Protein AF-0000000083614961 (afdb_homodimer)

Foldseek 3Di:
DLVVLLVLLVVLLVLLLVLLVVLVVCLVVVCPDCNVVSLVSSLVSLVVSVVSVVVSLVVCVVVVVVVVCVVCVVVSVVVNVVSNVSSVVSSVVSCVSSVVVVVVD/DLVVLLVLLVVLLVLLLVLLVVLVVCLVVVCPDCNVVSLVSSLVSLVVSLVSVVVSLVVCVVVVVVVVCVVCVVVSVVVNVVSNVSSVVSSVVSCVSSVVVVVVD

Solvent-accessible surface area (backbone atoms only — not comparable to full-atom values): 10837 Å² total; per-residue (Å²): 114,72,68,51,33,54,51,49,20,50,54,28,40,50,46,17,52,48,35,32,50,51,46,54,60,32,54,82,67,71,50,72,76,61,48,66,55,39,45,51,50,15,47,48,28,38,36,49,18,54,47,30,50,51,53,48,52,42,52,35,56,76,69,61,39,57,70,61,46,66,70,42,43,65,59,50,51,53,52,48,51,52,51,52,52,54,36,51,51,45,43,48,52,42,49,54,61,53,53,59,51,61,69,72,102,113,71,68,50,33,53,51,49,19,51,53,28,40,50,44,16,52,46,34,33,51,51,46,54,60,30,55,81,67,71,49,73,73,60,48,66,55,40,45,49,49,15,47,48,28,38,35,50,18,54,48,31,50,50,52,48,51,42,53,34,55,77,67,60,38,57,68,62,46,66,70,42,42,65,59,50,51,53,51,48,51,52,51,50,52,52,35,51,51,44,42,48,52,42,49,55,60,54,51,59,50,62,69,72,100

Radius of gyration: 18.29 Å; Cα contacts (8 Å, |Δi|>4): 216; chains: 2; bounding box: 31×55×40 Å

Sequence (210 aa):
MIGLLNLGSLVLGLMAWILPVINLMSYKKHEYKNWTILLVLSLSACAISLMFQIFYHYHLVKSEDWSALMDITGVVVLAAAVLLGFTIILNALTLIVYRNKTANYMIGLLNLGSLVLGLMAWILPVINLMSYKKHEYKNWTILLVLSLSACAISLMFQIFYHYHLVKSEDWSALMDITGVVVLAAAVLLGFTIILNALTLIVYRNKTANY

Organism: NCBI:txid2304605

pLDDT: mean 91.17, std 11.63, range [44.81, 98.75]

Nearest PDB structures (foldseek):
  7n9z-assembly1_H  TM=5.504E-01  e=8.711E-01  Escherichia coli
  6s18-assembly1_B  TM=6.919E-01  e=8.930E+00  Pseudomonas putida KT2440
  8jh6-assembly1_B  TM=5.614E-01  e=7.116E+00  synthetic construct
  6s1a-assembly1_B  TM=4.898E-01  e=8.930E+00  Pseudomonas putida KT2440
  7n9z-assembly1_H  TM=5.513E-01  e=8.717E-01  Escherichia coli

Structure (mmCIF, N/CA/C/O backbone):
data_AF-0000000083614961-model_v1
#
loop_
_entity.id
_entity.type
_entity.pdbx_description
1 polymer 'Cytochrome C oxidase subunit IV'
#
loop_
_atom_site.group_PDB
_atom_site.id
_atom_site.type_symbol
_atom_site.label_atom_id
_atom_site.label_alt_id
_atom_site.label_comp_id
_atom_site.label_asym_id
_atom_site.label_entity_id
_atom_site.label_seq_id
_atom_site.pdbx_PDB_ins_code
_atom_site.Cartn_x
_atom_site.Cartn_y
_atom_site.Cartn_z
_atom_site.occupancy
_atom_site.B_iso_or_equiv
_atom_site.auth_seq_id
_atom_site.auth_comp_id
_atom_site.auth_asym_id
_atom_site.auth_atom_id
_atom_site.pdbx_PDB_model_num
ATOM 1 N N . MET A 1 1 ? 0.204 -6.461 -23.094 1 54.97 1 MET A N 1
ATOM 2 C CA . MET A 1 1 ? -0.485 -6.035 -21.875 1 54.97 1 MET A CA 1
ATOM 3 C C . MET A 1 1 ? 0.32 -6.402 -20.641 1 54.97 1 MET A C 1
ATOM 5 O O . MET A 1 1 ? 0.532 -5.566 -19.75 1 54.97 1 MET A O 1
ATOM 9 N N . ILE A 1 2 ? 1.044 -7.605 -20.625 1 66.44 2 ILE A N 1
ATOM 10 C CA . ILE A 1 2 ? 1.777 -8.211 -19.516 1 66.44 2 ILE A CA 1
ATOM 11 C C . ILE A 1 2 ? 3 -7.363 -19.188 1 66.44 2 ILE A C 1
ATOM 13 O O . ILE A 1 2 ? 3.266 -7.09 -18.016 1 66.44 2 ILE A O 1
ATOM 17 N N . GLY A 1 3 ? 3.553 -6.949 -20.281 1 74.25 3 GLY A N 1
ATOM 18 C CA . GLY A 1 3 ? 4.73 -6.113 -20.109 1 74.25 3 GLY A CA 1
ATOM 19 C C . GLY A 1 3 ? 4.426 -4.77 -19.469 1 74.25 3 GLY A C 1
ATOM 20 O O . GLY A 1 3 ? 5.238 -4.234 -18.719 1 74.25 3 GLY A O 1
ATOM 21 N N . LEU A 1 4 ? 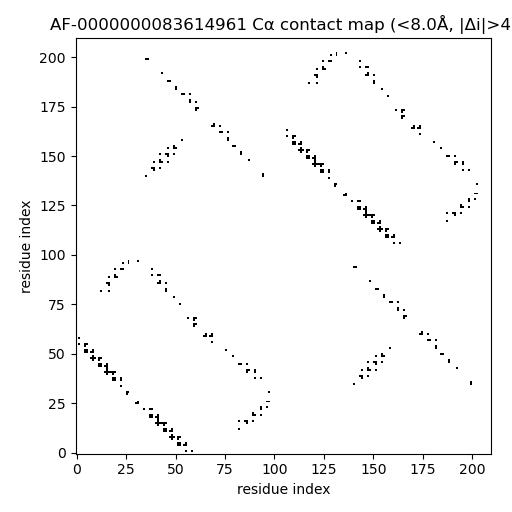3.154 -4.387 -19.656 1 82.88 4 LEU A N 1
ATOM 22 C CA . LEU A 1 4 ? 2.758 -3.068 -19.172 1 82.88 4 LEU A CA 1
ATOM 23 C C . LEU A 1 4 ? 2.545 -3.084 -17.656 1 82.88 4 LEU A C 1
ATOM 25 O O . LEU A 1 4 ? 2.824 -2.096 -16.969 1 82.88 4 LEU A O 1
ATOM 29 N N . LEU A 1 5 ? 2.088 -4.105 -17.094 1 85.94 5 LEU A N 1
ATOM 30 C CA . LEU A 1 5 ? 1.879 -4.207 -15.656 1 85.94 5 LEU A CA 1
ATOM 31 C C . LEU A 1 5 ? 3.207 -4.156 -14.914 1 85.94 5 LEU A C 1
ATOM 33 O O . LEU A 1 5 ? 3.328 -3.463 -13.898 1 85.94 5 LEU A O 1
ATOM 37 N N . ASN A 1 6 ? 4.176 -4.805 -15.477 1 90.06 6 ASN A N 1
ATOM 38 C CA . ASN A 1 6 ? 5.5 -4.785 -14.867 1 90.06 6 ASN A CA 1
ATOM 39 C C . ASN A 1 6 ? 6.148 -3.406 -14.977 1 90.06 6 ASN A C 1
ATOM 41 O O . ASN A 1 6 ? 6.719 -2.904 -14.008 1 90.06 6 ASN A O 1
ATOM 45 N N . LEU A 1 7 ? 6.031 -2.908 -16.172 1 86.94 7 LEU A N 1
ATOM 46 C CA . LEU A 1 7 ? 6.555 -1.562 -16.359 1 86.94 7 LEU A CA 1
ATOM 47 C C . LEU A 1 7 ? 5.848 -0.562 -15.453 1 86.94 7 LEU A C 1
ATOM 49 O O . LEU A 1 7 ? 6.496 0.273 -14.82 1 86.94 7 LEU A O 1
ATOM 53 N N . GLY A 1 8 ? 4.523 -0.647 -15.391 1 93 8 GLY A N 1
ATOM 54 C CA . GLY A 1 8 ? 3.758 0.223 -14.516 1 93 8 GLY A CA 1
ATOM 55 C C . GLY A 1 8 ? 4.133 0.075 -13.055 1 93 8 GLY A C 1
ATOM 56 O O . GLY A 1 8 ? 4.273 1.07 -12.336 1 93 8 GLY A O 1
ATOM 57 N N . SER A 1 9 ? 4.305 -1.099 -12.656 1 95.81 9 SER A N 1
ATOM 58 C CA . SER A 1 9 ? 4.695 -1.355 -11.273 1 95.81 9 SER A CA 1
ATOM 59 C C . SER A 1 9 ? 6.055 -0.741 -10.961 1 95.81 9 SER A C 1
ATOM 61 O O . SER A 1 9 ? 6.258 -0.183 -9.883 1 95.81 9 SER A O 1
ATOM 63 N N . LEU A 1 10 ? 6.949 -0.866 -11.883 1 94.12 10 LEU A N 1
ATOM 64 C CA . LEU A 1 10 ? 8.281 -0.308 -11.695 1 94.12 10 LEU A CA 1
ATOM 65 C C . LEU A 1 10 ? 8.227 1.212 -11.586 1 94.12 10 LEU A C 1
ATOM 67 O O . LEU A 1 10 ? 8.844 1.799 -10.695 1 94.12 10 LEU A O 1
ATOM 71 N N . VAL A 1 11 ? 7.508 1.829 -12.461 1 96.25 11 VAL A N 1
ATOM 72 C CA . VAL A 1 11 ? 7.371 3.281 -12.469 1 96.25 11 VAL A CA 1
ATOM 73 C C . VAL A 1 11 ? 6.734 3.75 -11.164 1 96.25 11 VAL A C 1
ATOM 75 O O . VAL A 1 11 ? 7.215 4.691 -10.531 1 96.25 11 VAL A O 1
ATOM 78 N N . LEU A 1 12 ? 5.68 3.092 -10.766 1 98 12 LEU A N 1
ATOM 79 C CA . LEU A 1 12 ? 5.004 3.443 -9.516 1 98 12 LEU A CA 1
ATOM 80 C C . LEU A 1 12 ? 5.922 3.223 -8.32 1 98 12 LEU A C 1
ATOM 82 O O . LEU A 1 12 ? 5.914 4.012 -7.371 1 98 12 LEU A O 1
ATOM 86 N N . GLY A 1 13 ? 6.68 2.164 -8.375 1 97.5 13 GLY A N 1
ATOM 87 C CA . GLY A 1 13 ? 7.645 1.912 -7.316 1 97.5 13 GLY A CA 1
ATOM 88 C C . GLY A 1 13 ? 8.672 3.018 -7.172 1 97.5 13 GLY A C 1
ATOM 89 O O . GLY A 1 13 ? 8.977 3.451 -6.059 1 97.5 13 GLY A O 1
ATOM 90 N N . LEU A 1 14 ? 9.172 3.455 -8.25 1 97.44 14 LEU A N 1
ATOM 91 C CA . LEU A 1 14 ? 10.125 4.559 -8.234 1 97.44 14 LEU A CA 1
ATOM 92 C C . LEU A 1 14 ? 9.484 5.824 -7.684 1 97.44 14 LEU A C 1
ATOM 94 O O . LEU A 1 14 ? 10.094 6.543 -6.887 1 97.44 14 LEU A O 1
ATOM 98 N N . MET A 1 15 ? 8.352 6.086 -8.117 1 98.12 15 MET A N 1
ATOM 99 C CA . MET A 1 15 ? 7.621 7.246 -7.609 1 98.12 15 MET A CA 1
ATOM 100 C C . MET A 1 15 ? 7.438 7.152 -6.102 1 98.12 15 MET A C 1
ATOM 102 O O . MET A 1 15 ? 7.57 8.156 -5.391 1 98.12 15 MET A O 1
ATOM 106 N N . ALA A 1 16 ? 7.125 5.938 -5.609 1 98.56 16 ALA A N 1
ATOM 107 C CA . ALA A 1 16 ? 6.895 5.719 -4.184 1 98.56 16 ALA A CA 1
ATOM 108 C C . ALA A 1 16 ? 8.125 6.105 -3.365 1 98.56 16 ALA A C 1
ATOM 110 O O . ALA A 1 16 ? 8.008 6.539 -2.219 1 98.56 16 ALA A O 1
ATOM 111 N N . TRP A 1 17 ? 9.305 5.938 -3.953 1 98.25 17 TRP A N 1
ATOM 112 C CA . TRP A 1 17 ? 10.539 6.254 -3.242 1 98.25 17 TRP A CA 1
ATOM 113 C C . TRP A 1 17 ? 10.914 7.719 -3.426 1 98.25 17 TRP A C 1
ATOM 115 O O . TRP A 1 17 ? 11.445 8.352 -2.51 1 98.25 17 TRP A O 1
ATOM 125 N N . ILE A 1 18 ? 10.625 8.289 -4.559 1 98 18 ILE A N 1
ATOM 126 C CA . ILE A 1 18 ? 11.023 9.648 -4.902 1 98 18 ILE A CA 1
ATOM 127 C C . ILE A 1 18 ? 10.188 10.648 -4.098 1 98 18 ILE A C 1
ATOM 129 O O . ILE A 1 18 ? 10.711 11.656 -3.619 1 98 18 ILE A O 1
ATOM 133 N N . LEU A 1 19 ? 8.953 10.484 -3.916 1 97.31 19 LEU A N 1
ATOM 134 C CA . LEU A 1 19 ? 8.031 11.438 -3.305 1 97.31 19 LEU A CA 1
ATOM 135 C C . LEU A 1 19 ? 8.445 11.742 -1.867 1 97.31 19 LEU A C 1
ATOM 137 O O . LEU A 1 19 ? 8.539 12.906 -1.476 1 97.31 19 LEU A O 1
ATOM 141 N N . PRO A 1 20 ? 8.727 10.75 -1.059 1 96.62 20 PRO A N 1
ATOM 142 C CA . PRO A 1 20 ? 9.188 11.086 0.291 1 96.62 20 PRO A CA 1
ATOM 143 C C . PRO A 1 20 ? 10.547 11.773 0.297 1 96.62 20 PRO A C 1
ATOM 145 O O . PRO A 1 20 ? 10.836 12.57 1.193 1 96.62 20 PRO A O 1
ATOM 148 N N . VAL A 1 21 ? 11.406 11.414 -0.638 1 95.75 21 VAL A N 1
ATOM 149 C CA . VAL A 1 21 ? 12.672 12.117 -0.756 1 95.75 21 VAL A CA 1
ATOM 150 C C . VAL A 1 21 ? 12.422 13.594 -1.027 1 95.75 21 VAL A C 1
ATOM 152 O O . VAL A 1 21 ? 13.062 14.461 -0.422 1 95.75 21 VAL A O 1
ATOM 155 N N . ILE A 1 22 ? 11.523 13.945 -1.904 1 94.56 22 ILE A N 1
ATOM 156 C CA . ILE A 1 22 ? 11.133 15.32 -2.184 1 94.56 22 ILE A CA 1
ATOM 157 C C . ILE A 1 22 ? 10.602 15.977 -0.909 1 94.56 22 ILE A C 1
ATOM 159 O O . ILE A 1 22 ? 10.945 17.125 -0.604 1 94.56 22 ILE A O 1
ATOM 163 N N . ASN A 1 23 ? 9.75 15.281 -0.233 1 94.25 23 ASN A N 1
ATOM 164 C CA . ASN A 1 23 ? 9.227 15.781 1.032 1 94.25 23 ASN A CA 1
ATOM 165 C C . ASN A 1 23 ? 10.344 16.141 2.006 1 94.25 23 ASN A C 1
ATOM 167 O O . ASN A 1 23 ? 10.344 17.219 2.592 1 94.25 23 ASN A O 1
ATOM 171 N N . LEU A 1 24 ? 11.258 15.234 2.166 1 92.56 24 LEU A N 1
ATOM 172 C CA . LEU A 1 24 ? 12.344 15.422 3.119 1 92.56 24 LEU A CA 1
ATOM 173 C C . LEU A 1 24 ? 13.258 16.562 2.686 1 92.56 24 LEU A C 1
ATOM 175 O O . LEU A 1 24 ? 13.719 17.344 3.52 1 92.56 24 LEU A O 1
ATOM 179 N N . MET A 1 25 ? 13.422 16.688 1.451 1 91.81 25 MET A N 1
ATOM 180 C CA . MET A 1 25 ? 14.266 17.75 0.925 1 91.81 25 MET A CA 1
ATOM 181 C C . MET A 1 25 ? 13.578 19.109 1.056 1 91.81 25 MET A C 1
ATOM 183 O O . MET A 1 25 ? 14.242 20.141 1.201 1 91.81 25 MET A O 1
ATOM 187 N N . SER A 1 26 ? 12.258 19.109 0.982 1 88.88 26 SER A N 1
ATOM 188 C CA . SER A 1 26 ? 11.477 20.344 1.049 1 88.88 26 SER A CA 1
ATOM 189 C C . SER A 1 26 ? 11.367 20.859 2.482 1 88.88 26 SER A C 1
ATOM 191 O O . SER A 1 26 ? 11.023 22.016 2.709 1 88.88 26 SER A O 1
ATOM 193 N N . TYR A 1 27 ? 11.594 19.984 3.383 1 83.38 27 TYR A N 1
ATOM 194 C CA . TYR A 1 27 ? 11.523 20.359 4.793 1 83.38 27 TYR A CA 1
ATOM 195 C C . TYR A 1 27 ? 12.438 21.531 5.094 1 83.38 27 TYR A C 1
ATOM 197 O O . TYR A 1 27 ? 12.062 22.438 5.836 1 83.38 27 TYR A O 1
ATOM 205 N N . LYS A 1 28 ? 13.617 21.562 4.535 1 75 28 LYS A N 1
ATOM 206 C CA . LYS A 1 28 ? 14.625 22.609 4.754 1 75 28 LYS A CA 1
ATOM 207 C C . LYS A 1 28 ? 14.195 23.922 4.117 1 75 28 LYS A C 1
ATOM 209 O O . LYS A 1 28 ? 14.633 25 4.535 1 75 28 LYS A O 1
ATOM 214 N N . LYS A 1 29 ? 13.25 23.844 3.227 1 76.62 29 LYS A N 1
ATOM 215 C CA . LYS A 1 29 ? 12.859 25.031 2.473 1 76.62 29 LYS A CA 1
ATOM 216 C C . LYS A 1 29 ? 11.641 25.703 3.1 1 76.62 29 LYS A C 1
ATOM 218 O O . LYS A 1 29 ? 11.164 26.734 2.604 1 76.62 29 LYS A O 1
ATOM 223 N N . HIS A 1 30 ? 11.234 25.25 4.129 1 67.38 30 HIS A N 1
ATOM 224 C CA . HIS A 1 30 ? 10.109 25.812 4.879 1 67.38 30 HIS A CA 1
ATOM 225 C C . HIS A 1 30 ? 8.812 25.734 4.078 1 67.38 30 HIS A C 1
ATOM 227 O O . HIS A 1 30 ? 7.977 26.625 4.152 1 67.38 30 HIS A O 1
ATOM 233 N N . GLU A 1 31 ? 8.844 24.875 3.111 1 64.25 31 GLU A N 1
ATOM 234 C CA . GLU A 1 31 ? 7.613 24.641 2.363 1 64.25 31 GLU A CA 1
ATOM 235 C C . GLU A 1 31 ? 6.879 23.406 2.898 1 64.25 31 GLU A C 1
ATOM 237 O O . GLU A 1 31 ? 7.141 22.281 2.467 1 64.25 31 GLU A O 1
ATOM 242 N N . TYR A 1 32 ? 6.215 23.672 3.934 1 66.06 32 TYR A N 1
ATOM 243 C CA . TYR A 1 32 ? 5.535 22.594 4.633 1 66.06 32 TYR A CA 1
ATOM 244 C C . TYR A 1 32 ? 4.156 22.344 4.039 1 66.06 32 TYR A C 1
ATOM 246 O O . TYR A 1 32 ? 3.393 21.516 4.559 1 66.06 32 TYR A O 1
ATOM 254 N N . LYS A 1 33 ? 4.156 23.109 2.824 1 75.44 33 LYS A N 1
ATOM 255 C CA . LYS A 1 33 ? 2.807 22.984 2.281 1 75.44 33 LYS A CA 1
ATOM 256 C C . LYS A 1 33 ? 2.617 21.641 1.578 1 75.44 33 LYS A C 1
ATOM 258 O O . LYS A 1 33 ? 3.529 21.156 0.911 1 75.44 33 LYS A O 1
ATOM 263 N N . ASN A 1 34 ? 1.712 20.672 1.913 1 86.56 34 ASN A N 1
ATOM 264 C CA . ASN A 1 34 ? 1.142 19.531 1.226 1 86.56 34 ASN A CA 1
ATOM 265 C C . ASN A 1 34 ? 1.943 18.25 1.501 1 86.56 34 ASN A C 1
ATOM 267 O O . ASN A 1 34 ? 1.98 17.344 0.67 1 86.56 34 ASN A O 1
ATOM 271 N N . TRP A 1 35 ? 2.865 18.312 2.49 1 90.88 35 TRP A N 1
ATOM 272 C CA . TRP A 1 35 ? 3.695 17.156 2.787 1 90.88 35 TRP A CA 1
ATOM 273 C C . TRP A 1 35 ? 2.836 15.914 3.006 1 90.88 35 TRP A C 1
ATOM 275 O O . TRP A 1 35 ? 3.23 14.805 2.639 1 90.88 35 TRP A O 1
ATOM 285 N N . THR A 1 36 ? 1.715 16.078 3.541 1 92.62 36 THR A N 1
ATOM 286 C CA . THR A 1 36 ? 0.815 14.961 3.793 1 92.62 36 THR A CA 1
ATOM 287 C C . THR A 1 36 ? 0.301 14.375 2.48 1 92.62 36 THR A C 1
ATOM 289 O O . THR A 1 36 ? 0.117 13.164 2.365 1 92.62 36 THR A O 1
ATOM 292 N N . ILE A 1 37 ? 0.081 15.188 1.479 1 94.88 37 ILE A N 1
ATOM 293 C CA . ILE A 1 37 ? -0.369 14.727 0.172 1 94.88 37 ILE A CA 1
ATOM 294 C C . ILE A 1 37 ? 0.716 13.867 -0.473 1 94.88 37 ILE A C 1
ATOM 296 O O . ILE A 1 37 ? 0.428 12.797 -1.015 1 94.88 37 ILE A O 1
ATOM 300 N N . LEU A 1 38 ? 1.896 14.359 -0.388 1 95.44 38 LEU A N 1
ATOM 301 C CA . LEU A 1 38 ? 3.012 13.602 -0.954 1 95.44 38 LEU A CA 1
ATOM 302 C C . LEU A 1 38 ? 3.178 12.266 -0.245 1 95.44 38 LEU A C 1
ATOM 304 O O . LEU A 1 38 ? 3.494 11.258 -0.881 1 95.44 38 LEU A O 1
ATOM 308 N N . LEU A 1 39 ? 3.033 12.281 1.023 1 96.75 39 LEU A N 1
ATOM 309 C CA . LEU A 1 39 ? 3.098 11.07 1.834 1 96.75 39 LEU A CA 1
ATOM 310 C C . LEU A 1 39 ? 2.037 10.062 1.396 1 96.75 39 LEU A C 1
ATOM 312 O O . LEU A 1 39 ? 2.338 8.883 1.191 1 96.75 39 LEU A O 1
ATOM 316 N N . VAL A 1 40 ? 0.832 10.5 1.218 1 97.5 40 VAL A N 1
ATOM 317 C CA . VAL A 1 40 ? -0.285 9.664 0.794 1 97.5 40 VAL A CA 1
ATOM 318 C C . VAL A 1 40 ? -0.028 9.133 -0.614 1 97.5 40 VAL A C 1
ATOM 320 O O . VAL A 1 40 ? -0.246 7.949 -0.889 1 97.5 40 VAL A O 1
ATOM 323 N N . LEU A 1 41 ? 0.404 10 -1.429 1 98 41 LEU A N 1
ATOM 324 C CA . LEU A 1 41 ? 0.672 9.602 -2.807 1 98 41 LEU A CA 1
ATOM 325 C C . LEU A 1 41 ? 1.771 8.547 -2.863 1 98 41 LEU A C 1
ATOM 327 O O . LEU A 1 41 ? 1.688 7.602 -3.652 1 98 41 LEU A O 1
ATOM 331 N N . SER A 1 42 ? 2.773 8.695 -2.078 1 98.56 42 SER A N 1
ATOM 332 C CA . SER A 1 42 ? 3.869 7.73 -2.02 1 98.56 42 SER A CA 1
ATOM 333 C C . SER A 1 42 ? 3.375 6.355 -1.58 1 98.56 42 SER A C 1
ATOM 335 O O . SER A 1 42 ? 3.58 5.363 -2.281 1 98.56 42 SER A O 1
ATOM 337 N N . LEU A 1 43 ? 2.699 6.297 -0.478 1 98.75 43 LEU A N 1
ATOM 338 C CA . LEU A 1 43 ? 2.215 5.027 0.057 1 98.75 43 LEU A CA 1
ATOM 339 C C . LEU A 1 43 ? 1.181 4.406 -0.874 1 98.75 43 LEU A C 1
ATOM 341 O O . LEU A 1 43 ? 1.142 3.184 -1.036 1 98.75 43 LEU A O 1
ATOM 345 N N . SER A 1 44 ? 0.328 5.23 -1.5 1 98.69 44 SER A N 1
ATOM 346 C CA . SER A 1 44 ? -0.628 4.738 -2.486 1 98.69 44 SER A CA 1
ATOM 347 C C . SER A 1 44 ? 0.084 4.176 -3.713 1 98.69 44 SER A C 1
ATOM 349 O O . SER A 1 44 ? -0.3 3.127 -4.234 1 98.69 44 SER A O 1
ATOM 351 N N . ALA A 1 45 ? 1.063 4.91 -4.188 1 98.69 45 ALA A N 1
ATOM 352 C CA . ALA A 1 45 ? 1.833 4.422 -5.328 1 98.69 45 ALA A CA 1
ATOM 353 C C . ALA A 1 45 ? 2.451 3.061 -5.035 1 98.69 45 ALA A C 1
ATOM 355 O O . ALA A 1 45 ? 2.447 2.17 -5.887 1 98.69 45 ALA A O 1
ATOM 356 N N . CYS A 1 46 ? 3.012 2.898 -3.875 1 98.75 46 CYS A N 1
ATOM 357 C CA . CYS A 1 46 ? 3.576 1.618 -3.465 1 98.75 46 CYS A CA 1
ATOM 358 C C . CYS A 1 46 ? 2.514 0.524 -3.48 1 98.75 46 CYS A C 1
ATOM 360 O O . CYS A 1 46 ? 2.732 -0.55 -4.043 1 98.75 46 CYS A O 1
ATOM 362 N N . ALA A 1 47 ? 1.357 0.796 -2.865 1 98.62 47 ALA A N 1
ATOM 363 C CA . ALA A 1 47 ? 0.28 -0.188 -2.801 1 98.62 47 ALA A CA 1
ATOM 364 C C . ALA A 1 47 ? -0.22 -0.545 -4.199 1 98.62 47 ALA A C 1
ATOM 366 O O . ALA A 1 47 ? -0.47 -1.716 -4.496 1 98.62 47 ALA A O 1
ATOM 367 N N . ILE A 1 48 ? -0.364 0.433 -5.07 1 98.56 48 ILE A N 1
ATOM 368 C CA . ILE A 1 48 ? -0.806 0.188 -6.438 1 98.56 48 ILE A CA 1
ATOM 369 C C . ILE A 1 48 ? 0.253 -0.618 -7.188 1 98.56 48 ILE A C 1
ATOM 371 O O . ILE A 1 48 ? -0.077 -1.494 -7.988 1 98.56 48 ILE A O 1
ATOM 375 N N . SER A 1 49 ? 1.524 -0.267 -6.988 1 98.62 49 SER A N 1
ATOM 376 C CA . SER A 1 49 ? 2.602 -1.05 -7.586 1 98.62 49 SER A CA 1
ATOM 377 C C . SER A 1 49 ? 2.477 -2.527 -7.223 1 98.62 49 SER A C 1
ATOM 379 O O . SER A 1 49 ? 2.6 -3.395 -8.086 1 98.62 49 SER A O 1
ATOM 381 N N . LEU A 1 50 ? 2.256 -2.818 -5.949 1 98.25 50 LEU A N 1
ATOM 382 C CA . LEU A 1 50 ? 2.08 -4.195 -5.496 1 98.25 50 LEU A CA 1
ATOM 383 C C . LEU A 1 50 ? 0.841 -4.82 -6.129 1 98.25 50 LEU A C 1
ATOM 385 O O . LEU A 1 50 ? 0.848 -6.004 -6.477 1 98.25 50 LEU A O 1
ATOM 389 N N . MET A 1 51 ? -0.214 -4.062 -6.277 1 98.12 51 MET A N 1
ATOM 390 C CA . MET A 1 51 ? -1.432 -4.543 -6.926 1 98.12 51 MET A CA 1
ATOM 391 C C . MET A 1 51 ? -1.158 -4.941 -8.367 1 98.12 51 MET A C 1
ATOM 393 O O . MET A 1 51 ? -1.689 -5.945 -8.852 1 98.12 51 MET A O 1
ATOM 397 N N . PHE A 1 52 ? -0.444 -4.172 -9.109 1 97.44 52 PHE A N 1
ATOM 398 C CA . PHE A 1 52 ? -0.071 -4.512 -10.477 1 97.44 52 PHE A CA 1
ATOM 399 C C . PHE A 1 52 ? 0.632 -5.859 -10.531 1 97.44 52 PHE A C 1
ATOM 401 O O . PHE A 1 52 ? 0.433 -6.633 -11.469 1 97.44 52 PHE A O 1
ATOM 408 N N . GLN A 1 53 ? 1.515 -6.078 -9.531 1 96.38 53 GLN A N 1
ATOM 409 C CA . GLN A 1 53 ? 2.189 -7.371 -9.484 1 96.38 53 GLN A CA 1
ATOM 410 C C . GLN A 1 53 ? 1.194 -8.5 -9.242 1 96.38 53 GLN A C 1
ATOM 412 O O . GLN A 1 53 ? 1.311 -9.578 -9.836 1 96.38 53 GLN A O 1
ATOM 417 N N . ILE A 1 54 ? 0.252 -8.312 -8.398 1 96.81 54 ILE A N 1
ATOM 418 C CA . ILE A 1 54 ? -0.783 -9.312 -8.148 1 96.81 54 ILE A CA 1
ATOM 419 C C . ILE A 1 54 ? -1.573 -9.57 -9.43 1 96.81 54 ILE A C 1
ATOM 421 O O . ILE A 1 54 ? -1.86 -10.727 -9.766 1 96.81 54 ILE A O 1
ATOM 425 N N . PHE A 1 55 ? -1.951 -8.531 -10.18 1 96.5 55 PHE A N 1
ATOM 426 C CA . PHE A 1 55 ? -2.648 -8.68 -11.453 1 96.5 55 PHE A CA 1
ATOM 427 C C . PHE A 1 55 ? -1.797 -9.453 -12.453 1 96.5 55 PHE A C 1
ATOM 429 O O . PHE A 1 55 ? -2.309 -10.305 -13.18 1 96.5 55 PHE A O 1
ATOM 436 N N . TYR A 1 56 ? -0.543 -9.125 -12.484 1 96.12 56 TYR A N 1
ATOM 437 C CA . TYR A 1 56 ? 0.355 -9.812 -13.406 1 96.12 56 TYR A CA 1
ATOM 438 C C . TYR A 1 56 ? 0.404 -11.305 -13.102 1 96.12 56 TYR A C 1
ATOM 440 O O . TYR A 1 56 ? 0.346 -12.133 -14.016 1 96.12 56 TYR A O 1
ATOM 448 N N . HIS A 1 57 ? 0.587 -11.641 -11.82 1 95.88 57 HIS A N 1
ATOM 449 C CA . HIS A 1 57 ? 0.569 -13.039 -11.406 1 95.88 57 HIS A CA 1
ATOM 450 C C . HIS A 1 57 ? -0.739 -13.711 -11.812 1 95.88 57 HIS A C 1
ATOM 452 O O . HIS A 1 57 ? -0.738 -14.867 -12.25 1 95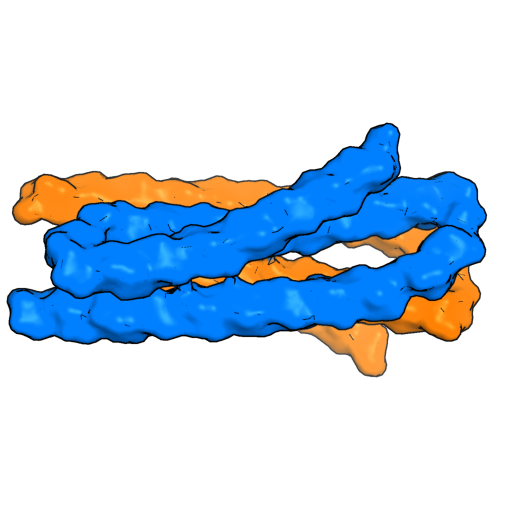.88 57 HIS A O 1
ATOM 458 N N . TYR A 1 58 ? -1.817 -13.031 -11.625 1 96.19 58 TYR A N 1
ATOM 459 C CA . TYR A 1 58 ? -3.123 -13.547 -12.023 1 96.19 58 TYR A CA 1
ATOM 460 C C . TYR A 1 58 ? -3.141 -13.906 -13.5 1 96.19 58 TYR A C 1
ATOM 462 O O . TYR A 1 58 ? -3.619 -14.984 -13.875 1 96.19 58 TYR A O 1
ATOM 470 N N . HIS A 1 59 ? -2.639 -13.062 -14.336 1 95.38 59 HIS A N 1
ATOM 471 C CA . HIS A 1 59 ? -2.584 -13.312 -15.773 1 95.38 59 HIS A CA 1
ATOM 472 C C . HIS A 1 59 ? -1.768 -14.555 -16.094 1 95.38 59 HIS A C 1
ATOM 474 O O . HIS A 1 59 ? -2.15 -15.352 -16.938 1 95.38 59 HIS A O 1
ATOM 480 N N . LEU A 1 60 ? -0.646 -14.719 -15.43 1 95.38 60 LEU A N 1
ATOM 481 C CA . LEU A 1 60 ? 0.196 -15.891 -15.664 1 95.38 60 LEU A CA 1
ATOM 482 C C . LEU A 1 60 ? -0.515 -17.172 -15.234 1 95.38 60 LEU A C 1
ATOM 484 O O . LEU A 1 60 ? -0.384 -18.203 -15.891 1 95.38 60 LEU A O 1
ATOM 488 N N . VAL A 1 61 ? -1.239 -17.125 -14.133 1 96.12 61 VAL A N 1
ATOM 489 C CA . VAL A 1 61 ? -1.98 -18.281 -13.648 1 96.12 61 VAL A CA 1
ATOM 490 C C . VAL A 1 61 ? -3.096 -18.625 -14.633 1 96.12 61 VAL A C 1
ATOM 492 O O . VAL A 1 61 ? 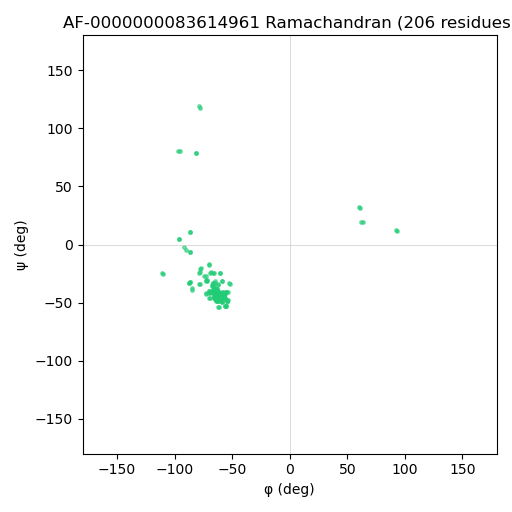-3.281 -19.797 -14.984 1 96.12 61 VAL A O 1
ATOM 495 N N . LYS A 1 62 ? -3.857 -17.672 -15.102 1 95.81 62 LYS A N 1
ATOM 496 C CA . LYS A 1 62 ? -4.977 -17.875 -16.016 1 95.81 62 LYS A CA 1
ATOM 497 C C . LYS A 1 62 ? -4.496 -18.469 -17.344 1 95.81 62 LYS A C 1
ATOM 499 O O . LYS A 1 62 ? -5.191 -19.281 -17.953 1 95.81 62 LYS A O 1
ATOM 504 N N . SER A 1 63 ? -3.346 -18.062 -17.719 1 95.69 63 SER A N 1
ATOM 505 C CA . SER A 1 63 ? -2.77 -18.594 -18.938 1 95.69 63 SER A CA 1
ATOM 506 C C . SER A 1 63 ? -2.01 -19.891 -18.688 1 95.69 63 SER A C 1
ATOM 508 O O . SER A 1 63 ? -1.458 -20.5 -19.609 1 95.69 63 SER A O 1
ATOM 510 N N . GLU A 1 64 ? -1.877 -20.25 -17.453 1 95.94 64 GLU A N 1
ATOM 511 C CA . GLU A 1 64 ? -1.214 -21.469 -16.984 1 95.94 64 GLU A CA 1
ATOM 512 C C . GLU A 1 64 ? 0.25 -21.5 -17.422 1 95.94 64 GLU A C 1
ATOM 514 O O . GLU A 1 64 ? 0.771 -22.547 -17.797 1 95.94 64 GLU A O 1
ATOM 519 N N . ASP A 1 65 ? 0.826 -20.328 -17.5 1 95.44 65 ASP A N 1
ATOM 520 C CA . ASP A 1 65 ? 2.252 -20.219 -17.797 1 95.44 65 ASP A CA 1
ATOM 521 C C . ASP A 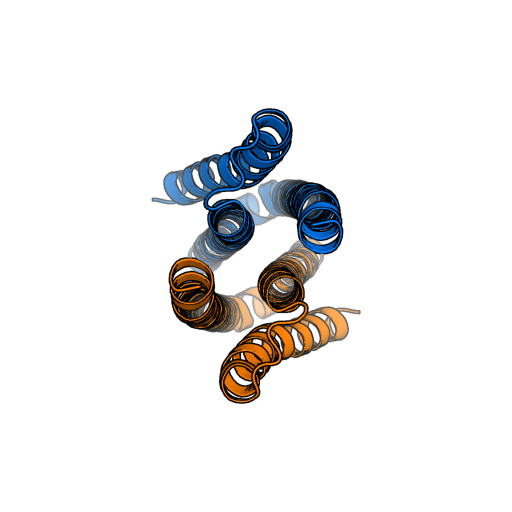1 65 ? 3.084 -20.438 -16.531 1 95.44 65 ASP A C 1
ATOM 523 O O . ASP A 1 65 ? 3.695 -19.5 -16.016 1 95.44 65 ASP A O 1
ATOM 527 N N . TRP A 1 66 ? 3.225 -21.703 -16.172 1 95.25 66 TRP A N 1
ATOM 528 C CA . TRP A 1 66 ? 3.861 -22.078 -14.922 1 95.25 66 TRP A CA 1
ATOM 529 C C . TRP A 1 66 ? 5.359 -21.797 -14.961 1 95.25 66 TRP A C 1
ATOM 531 O O . TRP A 1 66 ? 5.949 -21.406 -13.953 1 95.25 66 TRP A O 1
ATOM 541 N N . SER A 1 67 ? 5.934 -22.078 -16.062 1 95.94 67 SER A N 1
ATOM 542 C CA . SER A 1 67 ? 7.367 -21.828 -16.203 1 95.94 67 SER A CA 1
ATOM 543 C C . SER A 1 67 ? 7.699 -20.359 -15.977 1 95.94 67 SER A C 1
ATOM 545 O O . SER A 1 67 ? 8.625 -20.031 -15.234 1 95.94 67 SER A O 1
ATOM 547 N N . ALA A 1 68 ? 6.949 -19.484 -16.594 1 94.5 68 ALA A N 1
ATOM 548 C CA . ALA A 1 68 ? 7.133 -18.047 -16.406 1 94.5 68 ALA A CA 1
ATOM 549 C C . ALA A 1 68 ? 6.902 -17.656 -14.953 1 94.5 68 ALA A C 1
ATOM 551 O O . ALA A 1 68 ? 7.664 -16.859 -14.391 1 94.5 68 ALA A O 1
ATOM 552 N N . LEU A 1 69 ? 5.879 -18.188 -14.375 1 95.38 69 LEU A N 1
ATOM 553 C CA . LEU A 1 69 ? 5.551 -17.891 -12.977 1 95.38 69 LEU A CA 1
ATOM 554 C C . LEU A 1 69 ? 6.699 -18.281 -12.055 1 95.38 69 LEU A C 1
ATOM 556 O O . LEU A 1 69 ? 7.105 -17.5 -11.195 1 95.38 69 LEU A O 1
ATOM 560 N N . MET A 1 70 ? 7.234 -19.453 -12.242 1 96.38 70 MET A N 1
ATOM 561 C CA . MET A 1 70 ? 8.32 -19.938 -11.398 1 96.38 70 MET A CA 1
ATOM 562 C C . MET A 1 70 ? 9.57 -19.094 -11.578 1 96.38 70 MET A C 1
ATOM 564 O O . MET A 1 70 ? 10.328 -18.875 -10.633 1 96.38 70 MET A O 1
ATOM 568 N N . ASP A 1 71 ? 9.766 -18.562 -12.734 1 95.44 71 ASP A N 1
ATOM 569 C CA . ASP A 1 71 ? 10.969 -17.797 -13.055 1 95.44 71 ASP A CA 1
ATOM 570 C C . ASP A 1 71 ? 10.922 -16.422 -12.406 1 95.44 71 ASP A C 1
ATOM 572 O O . ASP A 1 71 ? 11.969 -15.844 -12.078 1 95.44 71 ASP A O 1
ATOM 576 N N . ILE A 1 72 ? 9.781 -15.859 -12.148 1 94.44 72 ILE A N 1
ATOM 577 C CA . ILE A 1 72 ? 9.734 -14.445 -11.781 1 94.44 72 ILE A CA 1
ATOM 578 C C . ILE A 1 72 ? 9.344 -14.305 -10.312 1 94.44 72 ILE A C 1
ATOM 580 O O . ILE A 1 72 ? 9.57 -13.258 -9.703 1 94.44 72 ILE A O 1
ATOM 584 N N . THR A 1 73 ? 8.664 -15.25 -9.742 1 96.06 73 THR A N 1
ATOM 585 C CA . THR A 1 73 ? 8.031 -15.102 -8.438 1 96.06 73 THR A CA 1
ATOM 586 C C . THR A 1 73 ? 9.062 -14.727 -7.379 1 96.06 73 THR A C 1
ATOM 588 O O . THR A 1 73 ? 8.797 -13.875 -6.523 1 96.06 73 THR A O 1
ATOM 591 N N . GLY A 1 74 ? 10.219 -15.352 -7.332 1 96.12 74 GLY A N 1
ATOM 592 C CA . GLY A 1 74 ? 11.266 -15.023 -6.375 1 96.12 74 GLY A CA 1
ATOM 593 C C . GLY A 1 74 ? 11.742 -13.586 -6.473 1 96.12 74 GLY A C 1
ATOM 594 O O . GLY A 1 74 ? 11.875 -12.906 -5.457 1 96.12 74 GLY A O 1
ATOM 595 N N . VAL A 1 75 ? 12.016 -13.164 -7.656 1 95.38 75 VAL A N 1
ATOM 596 C CA . VAL A 1 75 ? 12.469 -11.805 -7.895 1 95.38 75 VAL A CA 1
ATOM 597 C C . VAL A 1 75 ? 11.383 -10.812 -7.488 1 95.38 75 VAL A C 1
ATOM 599 O O . VAL A 1 75 ? 11.672 -9.781 -6.879 1 95.38 75 VAL A O 1
ATOM 602 N N . VAL A 1 76 ? 10.078 -11.109 -7.793 1 96.62 76 VAL A N 1
ATOM 603 C CA . VAL A 1 76 ? 8.953 -10.234 -7.484 1 96.62 76 VAL A CA 1
ATOM 604 C C . VAL A 1 76 ? 8.812 -10.086 -5.973 1 96.62 76 VAL A C 1
ATOM 606 O O . VAL A 1 76 ? 8.609 -8.977 -5.469 1 96.62 76 VAL A O 1
ATOM 609 N N . VAL A 1 77 ? 8.945 -11.18 -5.23 1 97.44 77 VAL A N 1
ATOM 610 C CA . VAL A 1 77 ? 8.789 -11.141 -3.779 1 97.44 77 VAL A CA 1
ATOM 611 C C . VAL A 1 77 ? 9.914 -10.305 -3.164 1 97.44 77 VAL A C 1
ATOM 613 O O . VAL A 1 77 ? 9.664 -9.484 -2.279 1 97.44 77 VAL A O 1
ATOM 616 N N . LEU A 1 78 ? 11.125 -10.5 -3.609 1 98.06 78 LEU A N 1
ATOM 617 C CA . LEU A 1 78 ? 12.258 -9.734 -3.107 1 98.06 78 LEU A CA 1
ATOM 618 C C . LEU A 1 78 ? 12.102 -8.25 -3.438 1 98.06 78 LEU A C 1
ATOM 620 O O 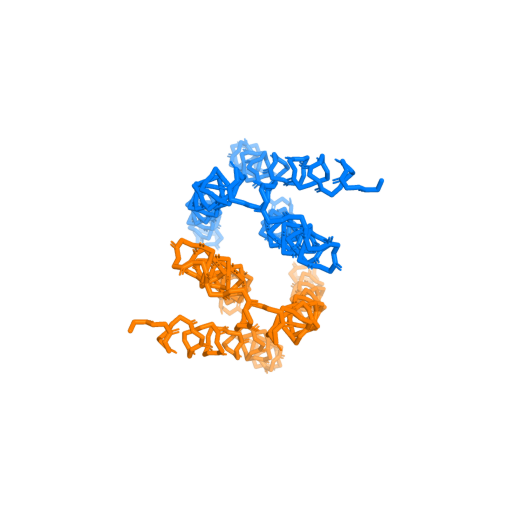. LEU A 1 78 ? 12.273 -7.395 -2.566 1 98.06 78 LEU A O 1
ATOM 624 N N . ALA A 1 79 ? 11.797 -7.969 -4.648 1 97.62 79 ALA A N 1
ATOM 625 C CA . ALA A 1 79 ? 11.609 -6.586 -5.086 1 97.62 79 ALA A CA 1
ATOM 626 C C . ALA A 1 79 ? 10.484 -5.914 -4.309 1 97.62 79 ALA A C 1
ATOM 628 O O . ALA A 1 79 ? 10.609 -4.762 -3.893 1 97.62 79 ALA A O 1
ATOM 629 N N . ALA A 1 80 ? 9.359 -6.633 -4.145 1 98.19 80 ALA A N 1
ATOM 630 C CA . ALA A 1 80 ? 8.211 -6.094 -3.426 1 98.19 80 ALA A CA 1
ATOM 631 C C . ALA A 1 80 ? 8.555 -5.809 -1.967 1 98.19 80 ALA A C 1
ATOM 633 O O . ALA A 1 80 ? 8.164 -4.777 -1.42 1 98.19 80 ALA A O 1
ATOM 634 N N . ALA A 1 81 ? 9.281 -6.707 -1.299 1 98.31 81 ALA A N 1
ATOM 635 C CA . ALA A 1 81 ? 9.68 -6.523 0.095 1 98.31 81 ALA A CA 1
ATOM 636 C C . ALA A 1 81 ? 10.602 -5.316 0.252 1 98.31 81 ALA A C 1
ATOM 638 O O . ALA A 1 81 ? 10.453 -4.535 1.192 1 98.31 81 ALA A O 1
ATOM 639 N N . VAL A 1 82 ? 11.531 -5.188 -0.618 1 98.44 82 VAL A N 1
ATOM 640 C CA . VAL A 1 82 ? 12.461 -4.059 -0.596 1 98.44 82 VAL A CA 1
ATOM 641 C C . VAL A 1 82 ? 11.703 -2.758 -0.838 1 98.44 82 VAL A C 1
ATOM 643 O O . VAL A 1 82 ? 11.891 -1.778 -0.112 1 98.44 82 VAL A O 1
ATOM 646 N N . LEU A 1 83 ? 10.828 -2.791 -1.901 1 98.44 83 LEU A N 1
ATOM 647 C CA . LEU A 1 83 ? 10.008 -1.619 -2.209 1 98.44 83 LEU A CA 1
ATOM 648 C C . LEU A 1 83 ? 9.195 -1.189 -0.992 1 98.44 83 LEU A C 1
ATOM 650 O O . LEU A 1 83 ? 9.25 -0.026 -0.585 1 98.44 83 LEU A O 1
ATOM 654 N N . LEU A 1 84 ? 8.477 -2.092 -0.418 1 98.69 84 LEU A N 1
ATOM 655 C CA . LEU A 1 84 ? 7.609 -1.799 0.717 1 98.69 84 LEU A CA 1
ATOM 656 C C . LEU A 1 84 ? 8.422 -1.323 1.915 1 98.69 84 LEU A C 1
ATOM 658 O O . LEU A 1 84 ? 8.094 -0.311 2.537 1 98.69 84 LEU A O 1
ATOM 662 N N . GLY A 1 85 ? 9.5 -2.031 2.27 1 98.69 85 GLY A N 1
ATOM 663 C CA . GLY A 1 85 ? 10.336 -1.671 3.402 1 98.69 85 GLY A CA 1
ATOM 664 C C . GLY A 1 85 ? 10.875 -0.255 3.32 1 98.69 85 GLY A C 1
ATOM 665 O O . GLY A 1 85 ? 10.719 0.53 4.258 1 98.69 85 GLY A O 1
ATOM 666 N N . PHE A 1 86 ? 11.508 0.071 2.221 1 98.38 86 PHE A N 1
ATOM 667 C CA . PHE A 1 86 ? 12.078 1.399 2.043 1 98.38 86 PHE A CA 1
ATOM 668 C C . PHE A 1 86 ? 10.984 2.463 2.025 1 98.38 86 PHE A C 1
ATOM 670 O O . PHE A 1 86 ? 11.172 3.562 2.549 1 98.38 86 PHE A O 1
ATOM 677 N N . THR A 1 87 ? 9.828 2.158 1.319 1 98.69 87 THR A N 1
ATOM 678 C CA . THR A 1 87 ? 8.734 3.119 1.274 1 98.69 87 THR A CA 1
ATOM 679 C C . THR A 1 87 ? 8.242 3.445 2.682 1 98.69 87 THR A C 1
ATOM 681 O O . THR A 1 87 ? 8.07 4.617 3.029 1 98.69 87 THR A O 1
ATOM 684 N N . ILE A 1 88 ? 8.031 2.469 3.486 1 98.62 88 ILE A N 1
ATOM 685 C CA . ILE A 1 88 ? 7.555 2.672 4.848 1 98.62 88 ILE A CA 1
ATOM 686 C C . ILE A 1 88 ? 8.594 3.455 5.648 1 98.62 88 ILE A C 1
ATOM 688 O O . ILE A 1 88 ? 8.25 4.402 6.359 1 98.62 88 ILE A O 1
ATOM 692 N N . ILE A 1 89 ? 9.844 3.076 5.566 1 98.38 89 ILE A N 1
ATOM 693 C CA . ILE A 1 89 ? 10.906 3.732 6.312 1 98.38 89 ILE A CA 1
ATOM 694 C C . ILE A 1 89 ? 10.984 5.207 5.922 1 98.38 89 ILE A C 1
ATOM 696 O O . ILE A 1 89 ? 11.023 6.086 6.785 1 98.38 89 ILE A O 1
ATOM 700 N N . LEU A 1 90 ? 10.984 5.516 4.668 1 98 90 LEU A N 1
ATOM 701 C CA . LEU A 1 90 ? 11.078 6.891 4.184 1 98 90 LEU A CA 1
ATOM 702 C C . LEU A 1 90 ? 9.875 7.707 4.633 1 98 90 LEU A C 1
ATOM 704 O O . LEU A 1 90 ? 10.016 8.859 5.043 1 98 90 LEU A O 1
ATOM 708 N N . ASN A 1 91 ? 8.719 7.176 4.547 1 97.81 91 ASN A N 1
ATOM 709 C CA . ASN A 1 91 ? 7.527 7.91 4.949 1 97.81 91 ASN A CA 1
ATOM 710 C C . ASN A 1 91 ? 7.445 8.062 6.465 1 97.81 91 ASN A C 1
ATOM 712 O O . ASN A 1 91 ? 6.945 9.07 6.969 1 97.81 91 ASN A O 1
ATOM 716 N N . ALA A 1 92 ? 7.996 7.047 7.156 1 96.94 92 ALA A N 1
ATOM 717 C CA . ALA A 1 92 ? 8.102 7.199 8.602 1 96.94 92 ALA A CA 1
ATOM 718 C C . ALA A 1 92 ? 9.031 8.352 8.969 1 96.94 92 ALA A C 1
ATOM 720 O O . ALA A 1 92 ? 8.734 9.141 9.867 1 96.94 92 ALA A O 1
ATOM 721 N N . LEU A 1 93 ? 10.141 8.391 8.312 1 95.81 93 LEU A N 1
ATOM 722 C CA . LEU A 1 93 ? 11.062 9.5 8.539 1 95.81 93 LEU A CA 1
ATOM 723 C C . LEU A 1 93 ? 10.398 10.836 8.234 1 95.81 93 LEU A C 1
ATOM 725 O O . LEU A 1 93 ? 10.562 11.797 8.992 1 95.81 93 LEU A O 1
ATOM 729 N N . THR A 1 94 ? 9.648 10.883 7.109 1 94.56 94 THR A N 1
ATOM 730 C CA . THR A 1 94 ? 8.922 12.094 6.734 1 94.56 94 THR A CA 1
ATOM 731 C C . THR A 1 94 ? 7.934 12.492 7.824 1 94.56 94 THR A C 1
ATOM 733 O O . THR A 1 94 ? 7.871 13.664 8.211 1 94.56 94 THR A O 1
ATOM 736 N N . LEU A 1 95 ? 7.227 11.547 8.312 1 93.12 95 LEU A N 1
ATOM 737 C CA . LEU A 1 95 ? 6.25 11.781 9.367 1 93.12 95 LEU A CA 1
ATOM 738 C C . LEU A 1 95 ? 6.922 12.336 10.617 1 93.12 95 LEU A C 1
ATOM 740 O O . LEU A 1 95 ? 6.445 13.305 11.211 1 93.12 95 LEU A O 1
ATOM 744 N N . ILE A 1 96 ? 8.031 11.75 11.047 1 92.69 96 ILE A N 1
ATOM 745 C CA . ILE A 1 96 ? 8.758 12.141 12.25 1 92.69 96 ILE A CA 1
ATOM 746 C C . ILE A 1 96 ? 9.273 13.57 12.094 1 92.69 96 ILE A C 1
ATOM 748 O O . ILE A 1 96 ? 9.117 14.391 13 1 92.69 96 ILE A O 1
ATOM 752 N N . VAL A 1 97 ? 9.812 13.891 10.992 1 90.44 97 VAL A N 1
ATOM 753 C CA . VAL A 1 97 ? 10.43 15.188 10.75 1 90.44 97 VAL A CA 1
ATOM 754 C C . VAL A 1 97 ? 9.359 16.281 10.758 1 90.44 97 VAL A C 1
ATOM 756 O O . VAL A 1 97 ? 9.539 17.328 11.359 1 90.44 97 VAL A O 1
ATOM 759 N N . TYR A 1 98 ? 8.156 16.078 10.195 1 88.31 98 TYR A N 1
ATOM 760 C CA . TYR A 1 98 ? 7.129 17.094 10.023 1 88.31 98 TYR A CA 1
ATOM 761 C C . TYR A 1 98 ? 6.25 17.203 11.258 1 88.31 98 TYR A C 1
ATOM 763 O O . TYR A 1 98 ? 5.711 18.266 11.562 1 88.31 98 TYR A O 1
ATOM 771 N N . ARG A 1 99 ? 6.055 16.203 11.883 1 83.62 99 ARG A N 1
ATOM 772 C CA . ARG A 1 99 ? 5.254 16.25 13.102 1 83.62 99 ARG A CA 1
ATOM 773 C C . ARG A 1 99 ? 5.996 16.984 14.211 1 83.62 99 ARG A C 1
ATOM 775 O O . ARG A 1 99 ? 5.383 17.656 15.047 1 83.62 99 ARG A O 1
ATOM 782 N N . ASN A 1 100 ? 7.246 16.812 14.414 1 77.81 100 ASN A N 1
ATOM 783 C CA . ASN A 1 100 ? 8.055 17.516 15.406 1 77.81 100 ASN A CA 1
ATOM 784 C C . ASN A 1 100 ? 8.062 19.016 15.156 1 77.81 100 ASN A C 1
ATOM 786 O O . ASN A 1 100 ? 8.172 19.812 16.094 1 77.81 100 ASN A O 1
ATOM 790 N N . LYS A 1 101 ? 7.836 19.438 13.992 1 70.06 101 LYS A N 1
ATOM 791 C CA . LYS A 1 101 ? 7.855 20.859 13.695 1 70.06 101 LYS A CA 1
ATOM 792 C C . LYS A 1 101 ? 6.5 21.5 13.992 1 70.06 101 LYS A C 1
ATOM 794 O O . LYS A 1 101 ? 6.438 22.625 14.508 1 70.06 101 LYS A O 1
ATOM 799 N N . THR A 1 102 ? 5.434 20.812 13.68 1 58.97 102 THR A N 1
ATOM 800 C CA . THR A 1 102 ? 4.133 21.422 13.945 1 58.97 102 THR A CA 1
ATOM 801 C C . THR A 1 102 ? 3.881 21.547 15.445 1 58.97 102 THR A C 1
ATOM 803 O O . THR A 1 102 ? 3.133 22.422 15.883 1 58.97 102 THR A O 1
ATOM 806 N N . ALA A 1 103 ? 4.547 20.719 16.281 1 58 103 ALA A N 1
ATOM 807 C CA . ALA A 1 103 ? 4.402 20.766 17.734 1 58 103 ALA A CA 1
ATOM 808 C C . ALA A 1 103 ? 5.215 21.906 18.328 1 58 103 ALA A C 1
ATOM 810 O O . ALA A 1 103 ? 4.895 22.406 19.422 1 58 103 ALA A O 1
ATOM 811 N N . ASN A 1 104 ? 6.188 22.312 17.688 1 50.59 104 ASN A N 1
ATOM 812 C CA . ASN A 1 104 ? 7.078 23.328 18.234 1 50.59 104 ASN A CA 1
ATOM 813 C C . ASN A 1 104 ? 6.617 24.734 17.859 1 50.59 104 ASN A C 1
ATOM 815 O O . ASN A 1 104 ? 7.215 25.734 18.281 1 50.59 104 ASN A O 1
ATOM 819 N N . TYR A 1 105 ? 5.57 24.859 17.047 1 44.81 105 TYR A N 1
ATOM 820 C CA . TYR A 1 105 ? 5.078 26.219 16.828 1 44.81 105 TYR A CA 1
ATOM 821 C C . TYR A 1 105 ? 3.758 26.438 17.562 1 44.81 105 TYR A C 1
ATOM 823 O O . TYR A 1 105 ? 2.955 25.516 17.703 1 44.81 105 TYR A O 1
ATOM 831 N N . MET B 1 1 ? 1.778 -22.312 8.562 1 54.66 1 MET B N 1
ATOM 832 C CA . MET B 1 1 ? 2.361 -21.031 8.203 1 54.66 1 MET B CA 1
ATOM 833 C C . MET B 1 1 ? 1.523 -20.328 7.141 1 54.66 1 MET B C 1
ATOM 835 O O . MET B 1 1 ? 1.208 -19.141 7.273 1 54.66 1 MET B O 1
ATOM 839 N N . IL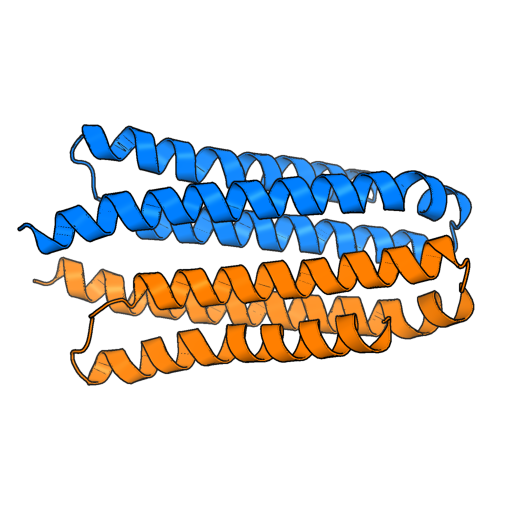E B 1 2 ? 0.886 -21.109 6.148 1 66.38 2 ILE B N 1
ATOM 840 C CA . ILE B 1 2 ? 0.143 -20.641 4.98 1 66.38 2 ILE B CA 1
ATOM 841 C C . ILE B 1 2 ? -1.155 -19.969 5.43 1 66.38 2 ILE B C 1
ATOM 843 O O . ILE B 1 2 ? -1.508 -18.891 4.945 1 66.38 2 ILE B O 1
ATOM 847 N N . GLY B 1 3 ? -1.688 -20.641 6.383 1 73.75 3 GLY B N 1
ATOM 848 C CA . GLY B 1 3 ? -2.932 -20.125 6.926 1 73.75 3 GLY B CA 1
ATOM 849 C C . GLY B 1 3 ? -2.758 -18.781 7.637 1 73.75 3 GLY B C 1
ATOM 850 O O . GLY B 1 3 ? -3.643 -17.938 7.59 1 73.75 3 GLY B O 1
ATOM 851 N N . LEU B 1 4 ? -1.512 -18.594 8.078 1 82.12 4 LEU B N 1
ATOM 852 C CA . LEU B 1 4 ? -1.238 -17.391 8.859 1 82.12 4 LEU B CA 1
ATOM 853 C C . LEU B 1 4 ? -1.093 -16.172 7.949 1 82.12 4 LEU B C 1
ATOM 855 O O . LEU B 1 4 ? -1.479 -15.062 8.32 1 82.12 4 LEU B O 1
ATOM 859 N N . LEU B 1 5 ? -0.583 -16.312 6.809 1 85.94 5 LEU B N 1
ATOM 860 C CA . LEU B 1 5 ? -0.433 -15.195 5.875 1 85.94 5 LEU B CA 1
ATOM 861 C C . LEU B 1 5 ? -1.794 -14.68 5.418 1 85.94 5 LEU B C 1
ATOM 863 O O . LEU B 1 5 ? -2.016 -13.469 5.363 1 85.94 5 LEU B O 1
ATOM 867 N N . ASN B 1 6 ? -2.691 -15.594 5.203 1 89.94 6 ASN B N 1
ATOM 868 C CA . ASN B 1 6 ? -4.039 -15.203 4.809 1 89.94 6 ASN B CA 1
ATOM 869 C C . ASN B 1 6 ? -4.785 -14.531 5.957 1 89.94 6 ASN B C 1
ATOM 871 O O . ASN B 1 6 ? -5.438 -13.5 5.762 1 89.94 6 ASN B O 1
ATOM 875 N N . LEU B 1 7 ? -4.66 -15.172 7.066 1 86.94 7 LEU B N 1
ATOM 876 C CA . LEU B 1 7 ? -5.281 -14.578 8.242 1 86.94 7 LEU B CA 1
ATOM 877 C C . LEU B 1 7 ? -4.695 -13.203 8.531 1 86.94 7 LEU B C 1
ATOM 879 O O . LEU B 1 7 ? -5.434 -12.25 8.805 1 86.94 7 LEU B O 1
ATOM 883 N N . GLY B 1 8 ? -3.371 -13.086 8.484 1 92.94 8 GLY B N 1
ATOM 884 C CA . GLY B 1 8 ? -2.713 -11.805 8.688 1 92.94 8 GLY B CA 1
ATOM 885 C C . GLY B 1 8 ? -3.137 -10.75 7.684 1 92.94 8 GLY B C 1
ATOM 886 O O . GLY B 1 8 ? -3.383 -9.602 8.055 1 92.94 8 GLY B O 1
ATOM 887 N N . SER B 1 9 ? -3.229 -11.141 6.496 1 95.88 9 SER B N 1
ATOM 888 C CA . SER B 1 9 ? -3.654 -10.219 5.453 1 95.88 9 SER B CA 1
ATOM 889 C C . SER B 1 9 ? -5.074 -9.711 5.703 1 95.88 9 SER B C 1
ATOM 891 O O . SER B 1 9 ? -5.367 -8.539 5.492 1 95.88 9 SER B O 1
ATOM 893 N N . LEU B 1 10 ? -5.906 -10.602 6.125 1 94.12 10 LEU B N 1
ATOM 894 C CA . LEU B 1 10 ? -7.285 -10.227 6.406 1 94.12 10 LEU B CA 1
ATOM 895 C C . LEU B 1 10 ? -7.355 -9.242 7.566 1 94.12 10 LEU B C 1
ATOM 897 O O . LEU B 1 10 ? -8.055 -8.227 7.48 1 94.12 10 LEU B O 1
ATOM 901 N N . VAL B 1 11 ? -6.66 -9.523 8.609 1 96.25 11 VAL B N 1
ATOM 902 C CA . VAL B 1 11 ? -6.641 -8.656 9.781 1 96.25 11 VAL B CA 1
ATOM 903 C C . VAL B 1 11 ? -6.098 -7.281 9.406 1 96.25 11 VAL B C 1
ATOM 905 O O . VAL B 1 11 ? -6.68 -6.258 9.766 1 96.25 11 VAL B O 1
ATOM 908 N N . LEU B 1 12 ? -5.016 -7.258 8.68 1 98 12 LEU B N 1
ATOM 909 C CA . LEU B 1 12 ? -4.422 -5.996 8.25 1 98 12 LEU B CA 1
ATOM 910 C C . LEU B 1 12 ? -5.371 -5.242 7.324 1 98 12 LEU B C 1
ATOM 912 O O . LEU B 1 12 ? -5.469 -4.016 7.395 1 98 12 LEU B O 1
ATOM 916 N N . GLY B 1 13 ? -6.039 -5.965 6.477 1 97.56 13 GLY B N 1
ATOM 917 C CA . GLY B 1 13 ? -7.023 -5.344 5.609 1 97.56 13 GLY B CA 1
ATOM 918 C C . GLY B 1 13 ? -8.141 -4.66 6.371 1 97.56 13 GLY B C 1
ATOM 919 O O . GLY B 1 13 ? -8.523 -3.533 6.043 1 97.56 13 GLY B O 1
ATOM 920 N N . LEU B 1 14 ? -8.625 -5.312 7.34 1 97.5 14 LEU B N 1
ATOM 921 C CA . LEU B 1 14 ? -9.664 -4.723 8.172 1 97.5 14 LEU B CA 1
ATOM 922 C C . LEU B 1 14 ? -9.148 -3.48 8.891 1 97.5 14 LEU B C 1
ATOM 924 O O . LEU B 1 14 ? -9.844 -2.467 8.969 1 97.5 14 LEU B O 1
ATOM 928 N N . MET B 1 15 ? -8.023 -3.582 9.398 1 98.12 15 MET B N 1
ATOM 929 C CA . MET B 1 15 ? -7.418 -2.43 10.062 1 98.12 15 MET B CA 1
ATOM 930 C C . MET B 1 15 ? -7.289 -1.257 9.094 1 98.12 15 MET B C 1
ATOM 932 O O . MET B 1 15 ? -7.531 -0.109 9.469 1 98.12 15 MET B O 1
ATOM 936 N N . ALA B 1 16 ? -6.891 -1.561 7.84 1 98.56 16 ALA B N 1
ATOM 937 C CA . ALA B 1 16 ? -6.699 -0.527 6.824 1 98.56 16 ALA B CA 1
ATOM 938 C C . ALA B 1 16 ? -7.988 0.255 6.59 1 98.56 16 ALA B C 1
ATOM 940 O O . ALA B 1 16 ? -7.953 1.444 6.266 1 98.56 16 ALA B O 1
ATOM 941 N N . TRP B 1 17 ? -9.125 -0.417 6.758 1 98.31 17 TRP B N 1
ATOM 942 C CA . TRP B 1 17 ? -10.414 0.237 6.531 1 98.31 17 TRP B CA 1
ATOM 943 C C . TRP B 1 17 ? -10.898 0.929 7.801 1 98.31 17 TRP B C 1
ATOM 945 O O . TRP B 1 17 ? -11.516 1.993 7.734 1 98.31 17 TRP B O 1
ATOM 955 N N . ILE B 1 18 ? -10.602 0.397 8.945 1 98 18 ILE B N 1
ATOM 956 C CA . ILE B 1 18 ? -11.094 0.898 10.227 1 98 18 ILE B CA 1
ATOM 957 C C . ILE B 1 18 ? -10.383 2.203 10.578 1 98 18 ILE B C 1
ATOM 959 O O . ILE B 1 18 ? -11 3.143 11.078 1 98 18 ILE B O 1
ATOM 963 N N . LEU B 1 19 ? -9.141 2.355 10.398 1 97.31 19 LEU B N 1
ATOM 964 C CA . LEU B 1 19 ? -8.336 3.486 10.836 1 97.31 19 LEU B CA 1
ATOM 965 C C . LEU B 1 19 ? -8.82 4.785 10.211 1 97.31 19 LEU B C 1
ATOM 967 O O . LEU B 1 19 ? -9.031 5.781 10.906 1 97.31 19 LEU B O 1
ATOM 971 N N . PRO B 1 20 ? -9.055 4.824 8.914 1 96.69 20 PRO B N 1
ATOM 972 C CA . PRO B 1 20 ? -9.594 6.07 8.359 1 96.69 20 PRO B CA 1
ATOM 973 C C . PRO B 1 20 ? -11.008 6.371 8.852 1 96.69 20 PRO B C 1
ATOM 975 O O . PRO B 1 20 ? -11.398 7.539 8.945 1 96.69 20 PRO B O 1
ATOM 978 N N . VAL B 1 21 ? -11.797 5.328 9.086 1 95.75 21 VAL B N 1
ATOM 979 C CA . VAL B 1 21 ? -13.117 5.547 9.664 1 95.75 21 VAL B CA 1
ATOM 980 C C . VAL B 1 21 ? -12.977 6.227 11.023 1 95.75 21 VAL B C 1
ATOM 982 O O . VAL B 1 21 ? -13.711 7.168 11.336 1 95.75 21 VAL B O 1
ATOM 985 N N . ILE B 1 22 ? -12.07 5.812 11.859 1 94.62 22 ILE B N 1
ATOM 986 C CA . ILE B 1 22 ? -11.789 6.438 13.148 1 94.62 22 ILE B CA 1
ATOM 987 C C . ILE B 1 22 ? -11.375 7.891 12.938 1 94.62 22 ILE B C 1
ATOM 989 O O . ILE B 1 22 ? -11.828 8.781 13.656 1 94.62 22 ILE B O 1
ATOM 993 N N . ASN B 1 23 ? -10.484 8.102 12 1 94.31 23 ASN B N 1
ATOM 994 C CA . ASN B 1 23 ? -10.055 9.453 11.672 1 94.31 23 ASN B CA 1
ATOM 995 C C . ASN B 1 23 ? -11.25 10.352 11.328 1 94.31 23 ASN B C 1
ATOM 997 O O . ASN B 1 23 ? -11.359 11.461 11.844 1 94.31 23 ASN B O 1
ATOM 1001 N N . LEU B 1 24 ? -12.094 9.852 10.484 1 92.56 24 LEU B N 1
ATOM 1002 C CA . LEU B 1 24 ? -13.234 10.633 10.023 1 92.56 24 LEU B CA 1
ATOM 1003 C C . LEU B 1 24 ? -14.219 10.891 11.164 1 92.56 24 LEU B C 1
ATOM 1005 O O . LEU B 1 24 ? -14.781 11.977 11.273 1 92.56 24 LEU B O 1
ATOM 1009 N N . MET B 1 25 ? -14.344 9.961 11.984 1 91.88 25 MET B N 1
ATOM 1010 C CA . MET B 1 25 ? -15.25 10.102 13.117 1 91.88 25 MET B CA 1
ATOM 1011 C C . MET B 1 25 ? -14.68 11.07 14.156 1 91.88 25 MET B C 1
ATOM 1013 O O . MET B 1 25 ? -15.43 11.734 14.867 1 91.88 25 MET B O 1
ATOM 1017 N N . SER B 1 26 ? -13.352 11.133 14.25 1 88.94 26 SER B N 1
ATOM 1018 C CA . SER B 1 26 ? -12.68 11.984 15.234 1 88.94 26 SER B CA 1
ATOM 1019 C C . SER B 1 26 ? -12.68 13.438 14.781 1 88.94 26 SER B C 1
ATOM 1021 O O . SER B 1 26 ? -12.438 14.344 15.594 1 88.94 26 SER B O 1
ATOM 1023 N N . TYR B 1 27 ? -12.852 13.625 13.531 1 83.69 27 TYR B N 1
ATOM 1024 C CA . TYR B 1 27 ? -12.875 14.977 12.984 1 83.69 27 TYR B CA 1
ATOM 1025 C C . TYR B 1 27 ? -13.898 15.844 13.711 1 83.69 27 TYR B C 1
ATOM 1027 O O . TYR B 1 27 ? -13.633 17.016 14.016 1 83.69 27 TYR B O 1
ATOM 1035 N N . LYS B 1 28 ? -15.055 15.305 14.016 1 75.25 28 LYS B N 1
ATOM 1036 C CA . LYS B 1 28 ? -16.156 16.016 14.68 1 75.25 28 LYS B CA 1
ATOM 1037 C C . LYS B 1 28 ? -15.805 16.312 16.125 1 75.25 28 LYS B C 1
ATOM 1039 O O . LYS B 1 28 ? -16.359 17.25 16.719 1 75.25 28 LYS B O 1
ATOM 1044 N N . LYS B 1 29 ? -14.828 15.633 16.641 1 76.81 29 LYS B N 1
ATOM 1045 C CA . LYS B 1 29 ? -14.5 15.766 18.062 1 76.81 29 LYS B CA 1
ATOM 1046 C C . LYS B 1 29 ? -13.367 16.766 18.266 1 76.81 29 LYS B C 1
ATOM 1048 O O . LYS B 1 29 ? -12.953 17.016 19.406 1 76.81 29 LYS B O 1
ATOM 1053 N N . HIS B 1 30 ? -12.969 17.359 17.312 1 67.56 30 HIS B N 1
ATOM 1054 C CA . HIS B 1 30 ? -11.93 18.375 17.344 1 67.56 30 HIS B CA 1
ATOM 1055 C C . HIS B 1 30 ? -10.602 17.797 17.828 1 67.56 30 HIS B C 1
ATOM 1057 O O . HIS B 1 30 ? -9.852 18.453 18.547 1 67.56 30 HIS B O 1
ATOM 1063 N N . GLU B 1 31 ? -10.523 16.516 17.734 1 64.44 31 GLU B N 1
ATOM 1064 C CA . GLU B 1 31 ? -9.25 15.867 18.031 1 64.44 31 GLU B CA 1
ATOM 1065 C C . GLU B 1 31 ? -8.438 15.617 16.766 1 64.44 31 GLU B C 1
ATOM 1067 O O . GLU B 1 31 ? -8.594 14.586 16.109 1 64.44 31 GLU B O 1
ATOM 1072 N N . TYR B 1 32 ? -7.844 16.656 16.406 1 66.62 32 TYR B N 1
ATOM 1073 C CA . TYR B 1 32 ? -7.109 16.625 15.148 1 66.62 32 TYR B CA 1
ATOM 1074 C C . TYR B 1 32 ? -5.688 16.109 15.359 1 66.62 32 TYR B C 1
ATOM 1076 O O . TYR B 1 32 ? -4.879 16.109 14.43 1 66.62 32 TYR B O 1
ATOM 1084 N N . LYS B 1 33 ? -5.695 15.594 16.703 1 75.12 33 LYS B N 1
ATOM 1085 C CA . LYS B 1 33 ? -4.32 15.195 16.984 1 75.12 33 LYS B CA 1
ATOM 1086 C C . LYS B 1 33 ? -3.98 13.859 16.344 1 75.12 33 LYS B C 1
ATOM 1088 O O . LYS B 1 33 ? -4.816 12.953 16.297 1 75.12 33 LYS B O 1
ATOM 1093 N N . ASN B 1 34 ? -3.018 13.656 15.391 1 86.62 34 ASN B N 1
ATOM 1094 C CA . ASN B 1 34 ? -2.314 12.477 14.891 1 86.62 34 ASN B CA 1
ATOM 1095 C C . ASN B 1 34 ? -3.02 11.875 13.68 1 86.62 34 ASN B C 1
ATOM 1097 O O . ASN B 1 34 ? -2.945 10.664 13.453 1 86.62 34 ASN B O 1
ATOM 1101 N N . TRP B 1 35 ? -3.984 12.617 13.102 1 90.88 35 TRP B N 1
ATOM 1102 C CA . TRP B 1 35 ? -4.727 12.094 11.961 1 90.88 35 TRP B CA 1
ATOM 1103 C C . TRP B 1 35 ? -3.781 11.609 10.867 1 90.88 35 TRP B C 1
ATOM 1105 O O . TRP B 1 35 ? -4.07 10.625 10.18 1 90.88 35 TRP B O 1
ATOM 1115 N N . THR B 1 36 ? -2.693 12.227 10.734 1 92.69 36 THR B N 1
ATOM 1116 C CA . THR B 1 36 ? -1.716 11.836 9.727 1 92.69 36 THR B CA 1
ATOM 1117 C C . THR B 1 36 ? -1.103 10.477 10.055 1 92.69 36 THR B C 1
ATOM 1119 O O . THR B 1 36 ? -0.819 9.68 9.164 1 92.69 36 THR B O 1
ATOM 1122 N N . ILE B 1 37 ? -0.906 10.188 11.32 1 94.88 37 ILE B N 1
ATOM 1123 C CA . ILE B 1 37 ? -0.367 8.898 11.742 1 94.88 37 ILE B CA 1
ATOM 1124 C C . ILE B 1 37 ? -1.353 7.789 11.398 1 94.88 37 ILE B C 1
ATOM 1126 O O . ILE B 1 37 ? -0.959 6.742 10.875 1 94.88 37 ILE B O 1
ATOM 1130 N N . LEU B 1 38 ? -2.58 8.039 11.695 1 95.44 38 LEU B N 1
ATOM 1131 C CA . LEU B 1 38 ? -3.605 7.047 11.383 1 95.44 38 LEU B CA 1
ATOM 1132 C C . LEU B 1 38 ? -3.697 6.809 9.883 1 95.44 38 LEU B C 1
ATOM 1134 O O . LEU B 1 38 ? -3.908 5.676 9.438 1 95.44 38 LEU B O 1
ATOM 1138 N N . LEU B 1 39 ? -3.604 7.852 9.141 1 96.81 39 LEU B N 1
ATOM 1139 C CA . LEU B 1 39 ? -3.604 7.777 7.684 1 96.81 39 LEU B CA 1
ATOM 1140 C C . LEU B 1 39 ? -2.449 6.918 7.184 1 96.81 39 LEU B C 1
ATOM 1142 O O . LEU B 1 39 ? -2.646 6.027 6.352 1 96.81 39 LEU B O 1
ATOM 1146 N N . VAL B 1 40 ? -1.273 7.129 7.688 1 97.62 40 VAL B N 1
ATOM 1147 C CA . VAL B 1 40 ? -0.077 6.383 7.312 1 97.62 40 VAL B CA 1
ATOM 1148 C C . VAL B 1 40 ? -0.235 4.918 7.719 1 97.62 40 VAL B C 1
ATOM 1150 O O . VAL B 1 40 ? 0.086 4.016 6.941 1 97.62 40 VAL B O 1
ATOM 1153 N N . LEU B 1 41 ? -0.705 4.75 8.883 1 98.06 41 LEU B N 1
ATOM 1154 C CA . LEU B 1 41 ? -0.885 3.387 9.375 1 98.06 41 LEU B CA 1
ATOM 1155 C C . LEU B 1 41 ? -1.89 2.627 8.523 1 98.06 41 LEU B C 1
ATOM 1157 O O . LEU B 1 41 ? -1.699 1.442 8.234 1 98.06 41 LEU B O 1
ATOM 1161 N N . SER B 1 42 ? -2.926 3.264 8.125 1 98.56 42 SER B N 1
ATOM 1162 C CA . SER B 1 42 ? -3.941 2.652 7.27 1 98.56 42 SER B CA 1
ATOM 1163 C C . SER B 1 42 ? -3.355 2.232 5.926 1 98.56 42 SER B C 1
ATOM 1165 O O . SER B 1 42 ? -3.449 1.065 5.543 1 98.56 42 SER B O 1
ATOM 1167 N N . LEU B 1 43 ? -2.725 3.133 5.25 1 98.75 43 LEU B N 1
ATOM 1168 C CA . LEU B 1 43 ? -2.162 2.854 3.934 1 98.75 43 LEU B CA 1
ATOM 1169 C C . LEU B 1 43 ? -1.043 1.821 4.027 1 98.75 43 LEU B C 1
ATOM 1171 O O . LEU B 1 43 ? -0.898 0.973 3.145 1 98.75 43 LEU B O 1
ATOM 1175 N N . SER B 1 44 ? -0.24 1.878 5.094 1 98.69 44 SER B N 1
ATOM 1176 C CA . SER B 1 44 ? 0.793 0.873 5.324 1 98.69 44 SER B CA 1
ATOM 1177 C C . SER B 1 44 ? 0.181 -0.501 5.578 1 98.69 44 SER B C 1
ATOM 1179 O O . SER B 1 44 ? 0.669 -1.508 5.059 1 98.69 44 SER B O 1
ATOM 1181 N N . ALA B 1 45 ? -0.833 -0.53 6.406 1 98.69 45 ALA B N 1
ATOM 1182 C CA . ALA B 1 45 ? -1.512 -1.798 6.664 1 98.69 45 ALA B CA 1
ATOM 1183 C C . ALA B 1 45 ? -2.029 -2.416 5.367 1 98.69 45 ALA B C 1
ATOM 1185 O O . ALA B 1 45 ? -1.918 -3.627 5.164 1 98.69 45 ALA B O 1
ATOM 1186 N N . CYS B 1 46 ? -2.613 -1.634 4.531 1 98.75 46 CYS B N 1
ATOM 1187 C CA . CYS B 1 46 ? -3.09 -2.107 3.234 1 98.75 46 CYS B CA 1
ATOM 1188 C C . CYS B 1 46 ? -1.943 -2.68 2.41 1 98.75 46 CYS B C 1
ATOM 1190 O O . CYS B 1 46 ? -2.051 -3.785 1.874 1 98.75 46 CYS B O 1
ATOM 1192 N N . ALA B 1 47 ? -0.847 -1.927 2.303 1 98.62 47 ALA B N 1
ATOM 1193 C CA . ALA B 1 47 ? 0.303 -2.369 1.52 1 98.62 47 ALA B CA 1
ATOM 1194 C C . ALA B 1 47 ? 0.888 -3.66 2.084 1 98.62 47 ALA B C 1
ATOM 1196 O O . ALA B 1 47 ? 1.245 -4.57 1.332 1 98.62 47 ALA B O 1
ATOM 1197 N N . ILE B 1 48 ? 0.99 -3.773 3.404 1 98.56 48 ILE B N 1
ATOM 1198 C CA . ILE B 1 48 ? 1.506 -4.98 4.043 1 98.56 48 ILE B CA 1
ATOM 1199 C C . ILE B 1 48 ? 0.548 -6.145 3.797 1 98.56 48 ILE B C 1
ATOM 1201 O O . ILE B 1 48 ? 0.981 -7.277 3.588 1 98.56 48 ILE B O 1
ATOM 1205 N N . SER B 1 49 ? -0.75 -5.871 3.898 1 98.62 49 SER B N 1
ATOM 1206 C CA . SER B 1 49 ? -1.732 -6.902 3.58 1 98.62 49 SER B CA 1
ATOM 1207 C C . SER B 1 49 ? -1.503 -7.477 2.186 1 98.62 49 SER B C 1
ATOM 1209 O O . SER B 1 49 ? -1.517 -8.695 1.997 1 98.62 49 SER B O 1
ATOM 1211 N N . LEU B 1 50 ? -1.313 -6.609 1.198 1 98.19 50 LEU B N 1
ATOM 1212 C CA . LEU B 1 50 ? -1.046 -7.043 -0.169 1 98.19 50 LEU B CA 1
ATOM 1213 C C . LEU B 1 50 ? 0.265 -7.82 -0.246 1 98.19 50 LEU B C 1
ATOM 1215 O O . LEU B 1 50 ? 0.37 -8.797 -0.99 1 98.19 50 LEU B O 1
ATOM 1219 N N . MET B 1 51 ? 1.264 -7.402 0.497 1 98.19 51 MET B N 1
ATOM 1220 C CA . MET B 1 51 ? 2.543 -8.109 0.547 1 98.19 51 MET B CA 1
ATOM 1221 C C . MET B 1 51 ? 2.361 -9.523 1.073 1 98.19 51 MET B C 1
ATOM 1223 O O . MET B 1 51 ? 2.992 -10.461 0.578 1 98.19 51 MET B O 1
ATOM 1227 N N . PHE B 1 52 ? 1.609 -9.727 2.105 1 97.44 52 PHE B N 1
ATOM 1228 C CA . PHE B 1 52 ? 1.324 -11.055 2.635 1 97.44 52 PHE B CA 1
ATOM 1229 C C . PHE B 1 52 ? 0.732 -11.953 1.555 1 97.44 52 PHE B C 1
ATOM 1231 O O . PHE B 1 52 ? 1.033 -13.141 1.499 1 97.44 52 PHE B O 1
ATOM 1238 N N . GLN B 1 53 ? -0.168 -11.352 0.747 1 96.38 53 GLN B N 1
ATOM 1239 C CA . GLN B 1 53 ? -0.738 -12.133 -0.346 1 96.38 53 GLN B CA 1
ATOM 1240 C C . GLN B 1 53 ? 0.333 -12.523 -1.358 1 96.38 53 GLN B C 1
ATOM 1242 O O . GLN B 1 53 ? 0.328 -13.648 -1.87 1 96.38 53 GLN B O 1
ATOM 1247 N N . ILE B 1 54 ? 1.222 -11.656 -1.672 1 96.88 54 ILE B N 1
ATOM 1248 C CA . ILE B 1 54 ? 2.322 -11.961 -2.58 1 96.88 54 ILE B CA 1
ATOM 1249 C C . ILE B 1 54 ? 3.184 -13.078 -1.995 1 96.88 54 ILE B C 1
ATOM 1251 O O . ILE B 1 54 ? 3.578 -14 -2.709 1 96.88 54 ILE B O 1
ATOM 1255 N N . PHE B 1 55 ? 3.508 -13.039 -0.703 1 96.5 55 PHE B N 1
ATOM 1256 C CA . PHE B 1 55 ? 4.266 -14.086 -0.037 1 96.5 55 PHE B CA 1
ATOM 1257 C C . PHE B 1 55 ? 3.52 -15.414 -0.106 1 96.5 55 PHE B C 1
ATOM 1259 O O . PHE B 1 55 ? 4.129 -16.469 -0.335 1 96.5 55 PHE B O 1
ATOM 1266 N N . TYR B 1 56 ? 2.252 -15.352 0.129 1 96.19 56 TYR B N 1
ATOM 1267 C CA . TYR B 1 56 ? 1.449 -16.562 0.083 1 96.19 56 TYR B CA 1
ATOM 1268 C C . TYR B 1 56 ? 1.509 -17.203 -1.299 1 96.19 56 TYR B C 1
ATOM 1270 O O . TYR B 1 56 ? 1.669 -18.422 -1.419 1 96.19 56 TYR B O 1
ATOM 1278 N N . HIS B 1 57 ? 1.303 -16.391 -2.328 1 96 57 HIS B N 1
ATOM 1279 C CA . HIS B 1 57 ? 1.418 -16.891 -3.697 1 96 57 HIS B CA 1
ATOM 1280 C C . HIS B 1 57 ? 2.791 -17.5 -3.947 1 96 57 HIS B C 1
ATOM 1282 O O . HIS B 1 57 ? 2.9 -18.531 -4.613 1 96 57 HIS B O 1
ATOM 1288 N N . TYR B 1 58 ? 3.799 -16.859 -3.461 1 96.25 58 TYR B N 1
ATOM 1289 C CA . TYR B 1 58 ? 5.156 -17.375 -3.586 1 96.25 58 TYR B CA 1
ATOM 1290 C C . TYR B 1 58 ? 5.266 -18.781 -3 1 96.25 58 TYR B C 1
ATOM 1292 O O . TYR B 1 58 ? 5.852 -19.672 -3.617 1 96.25 58 TYR B O 1
ATOM 1300 N N . HIS B 1 59 ? 4.738 -19 -1.854 1 95.44 59 HIS B N 1
ATOM 1301 C CA . HIS B 1 59 ? 4.762 -20.297 -1.199 1 95.44 59 HIS B CA 1
ATOM 1302 C C . HIS B 1 59 ? 4.066 -21.359 -2.051 1 95.44 59 HIS B C 1
ATOM 1304 O O . HIS B 1 59 ? 4.551 -22.484 -2.172 1 95.44 59 HIS B O 1
ATOM 1310 N N . LEU B 1 60 ? 2.934 -21.016 -2.621 1 95.5 60 LEU B N 1
ATOM 1311 C CA . LEU B 1 60 ? 2.199 -21.969 -3.453 1 95.5 60 LEU B CA 1
ATOM 1312 C C . LEU B 1 60 ? 2.994 -22.312 -4.707 1 95.5 60 LEU B C 1
ATOM 1314 O O . LEU B 1 60 ? 2.975 -23.453 -5.16 1 95.5 60 LEU B O 1
ATOM 1318 N N . VAL B 1 61 ? 3.674 -21.328 -5.297 1 96.12 61 VAL B N 1
ATOM 1319 C CA . VAL B 1 61 ? 4.488 -21.562 -6.484 1 96.12 61 VAL B CA 1
ATOM 1320 C C . VAL B 1 61 ? 5.668 -22.469 -6.133 1 96.12 61 VAL B C 1
ATOM 1322 O O . VAL B 1 61 ? 5.965 -23.422 -6.859 1 96.12 61 VAL B O 1
ATOM 1325 N N . LYS B 1 62 ? 6.367 -22.219 -5.051 1 95.88 62 LYS B N 1
ATOM 1326 C CA . LYS B 1 62 ? 7.535 -22.984 -4.633 1 95.88 62 LYS B CA 1
ATOM 1327 C C . LYS B 1 62 ? 7.164 -24.438 -4.34 1 95.88 62 LYS B C 1
ATOM 1329 O O . LYS B 1 62 ? 7.949 -25.344 -4.605 1 95.88 62 LYS B O 1
ATOM 1334 N N . SER B 1 63 ? 6.004 -24.594 -3.848 1 95.75 63 SER B N 1
ATOM 1335 C CA . SER B 1 63 ? 5.527 -25.953 -3.572 1 95.75 63 SER B CA 1
ATOM 1336 C C . SER B 1 63 ? 4.867 -26.562 -4.805 1 95.75 63 SER B C 1
ATOM 1338 O O . SER B 1 63 ? 4.398 -27.703 -4.762 1 95.75 63 SER B O 1
ATOM 1340 N N . GLU B 1 64 ? 4.707 -25.781 -5.824 1 96 64 GLU B N 1
ATOM 1341 C CA . GLU B 1 64 ? 4.125 -26.188 -7.102 1 96 64 GLU B CA 1
ATOM 1342 C C . GLU B 1 64 ? 2.689 -26.672 -6.926 1 96 64 GLU B C 1
ATOM 1344 O O . GLU B 1 64 ? 2.273 -27.641 -7.566 1 96 64 GLU B O 1
ATOM 1349 N N . ASP B 1 65 ? 2.016 -26.094 -5.961 1 95.56 65 ASP B N 1
ATOM 1350 C CA . ASP B 1 65 ? 0.599 -26.391 -5.762 1 95.56 65 ASP B CA 1
ATOM 1351 C C . ASP B 1 65 ? -0.268 -25.578 -6.723 1 95.56 65 ASP B C 1
ATOM 1353 O O . ASP B 1 65 ? -0.977 -24.656 -6.305 1 95.56 65 ASP B O 1
ATOM 1357 N N . TRP B 1 66 ? -0.313 -26.062 -7.949 1 95.25 66 TRP B N 1
ATOM 1358 C CA . TRP B 1 66 ? -0.972 -25.328 -9.023 1 95.25 66 TRP B CA 1
ATOM 1359 C C . TRP B 1 66 ? -2.484 -25.312 -8.828 1 95.25 66 TRP B C 1
ATOM 1361 O O . TRP B 1 66 ? -3.15 -24.328 -9.133 1 95.25 66 TRP B O 1
ATOM 1371 N N . SER B 1 67 ? -2.996 -26.406 -8.414 1 95.94 67 SER B N 1
ATOM 1372 C CA . SER B 1 67 ? -4.438 -26.484 -8.203 1 95.94 67 SER B CA 1
ATOM 1373 C C . SER B 1 67 ? -4.895 -25.469 -7.156 1 95.94 67 SER B C 1
ATOM 1375 O O . SER B 1 67 ? -5.875 -24.75 -7.371 1 95.94 67 SER B O 1
ATOM 1377 N N . ALA B 1 68 ? -4.195 -25.391 -6.055 1 94.56 68 ALA B N 1
ATOM 1378 C CA . ALA B 1 68 ? -4.504 -24.406 -5.02 1 94.56 68 ALA B CA 1
ATOM 1379 C C . ALA B 1 68 ? -4.367 -22.984 -5.559 1 94.56 68 ALA B C 1
ATOM 1381 O O . ALA B 1 68 ? -5.211 -22.125 -5.285 1 94.56 68 ALA B O 1
ATOM 1382 N N . LEU B 1 69 ? -3.322 -22.75 -6.289 1 95.44 69 LEU B N 1
ATOM 1383 C CA . LEU B 1 69 ? -3.072 -21.438 -6.875 1 95.44 69 LEU B CA 1
ATOM 1384 C C . LEU B 1 69 ? -4.227 -21.016 -7.781 1 95.44 69 LEU B C 1
ATOM 1386 O O . LEU B 1 69 ? -4.727 -19.891 -7.676 1 95.44 69 LEU B O 1
ATOM 1390 N N . MET B 1 70 ? -4.664 -21.891 -8.625 1 96.44 70 MET B N 1
ATOM 1391 C CA . MET B 1 70 ? -5.742 -21.594 -9.562 1 96.44 70 MET B CA 1
ATOM 1392 C C . MET B 1 70 ? -7.051 -21.328 -8.82 1 96.44 70 MET B C 1
ATOM 1394 O O . MET B 1 70 ? -7.855 -20.5 -9.242 1 96.44 70 MET B O 1
ATOM 1398 N N . ASP B 1 71 ? -7.242 -21.984 -7.727 1 95.5 71 ASP B N 1
ATOM 1399 C CA . ASP B 1 71 ? -8.484 -21.875 -6.965 1 95.5 71 ASP B CA 1
ATOM 1400 C C . ASP B 1 71 ? -8.578 -20.531 -6.246 1 95.5 71 ASP B C 1
ATOM 1402 O O . ASP B 1 71 ? -9.68 -20.016 -6.023 1 95.5 71 ASP B O 1
ATOM 1406 N N . ILE B 1 72 ? -7.496 -19.906 -5.906 1 94.5 72 ILE B N 1
ATOM 1407 C CA . ILE B 1 72 ? -7.574 -18.766 -4.988 1 94.5 72 ILE B CA 1
ATOM 1408 C C . ILE B 1 72 ? -7.258 -17.484 -5.738 1 94.5 72 ILE B C 1
ATOM 1410 O O . ILE B 1 72 ? -7.594 -16.391 -5.27 1 94.5 72 ILE B O 1
ATOM 1414 N N . THR B 1 73 ? -6.523 -17.547 -6.801 1 96.06 73 THR B N 1
ATOM 1415 C CA . THR B 1 73 ? -5.957 -16.359 -7.434 1 96.06 73 THR B CA 1
ATOM 1416 C C . THR B 1 73 ? -7.055 -15.367 -7.805 1 96.06 73 THR B C 1
ATOM 1418 O O . THR B 1 73 ? -6.895 -14.156 -7.617 1 96.06 73 THR B O 1
ATOM 1421 N N . GLY B 1 74 ? -8.172 -15.781 -8.383 1 96.12 74 GLY B N 1
ATOM 1422 C CA . GLY B 1 74 ? -9.281 -14.906 -8.727 1 96.12 74 GLY B CA 1
ATOM 1423 C C . GLY B 1 74 ? -9.859 -14.172 -7.535 1 96.12 74 GLY B C 1
ATOM 1424 O O . GLY B 1 74 ? -10.086 -12.961 -7.594 1 96.12 74 GLY B O 1
ATOM 1425 N N . VAL B 1 75 ? -10.125 -14.891 -6.508 1 95.38 75 VAL B N 1
ATOM 1426 C CA . VAL B 1 75 ? -10.672 -14.312 -5.285 1 95.38 75 VAL B CA 1
ATOM 1427 C C . VAL B 1 75 ? -9.688 -13.32 -4.691 1 95.38 75 VAL B C 1
ATOM 1429 O O . VAL B 1 75 ? -10.078 -12.242 -4.234 1 95.38 75 VAL B O 1
ATOM 1432 N N . VAL B 1 76 ? -8.352 -13.633 -4.691 1 96.62 76 VAL B N 1
ATOM 1433 C CA . VAL B 1 76 ? -7.312 -12.773 -4.129 1 96.62 76 VAL B CA 1
ATOM 1434 C C . VAL B 1 76 ? -7.242 -11.461 -4.902 1 96.62 76 VAL B C 1
ATOM 1436 O O . VAL B 1 76 ? -7.152 -10.391 -4.305 1 96.62 76 VAL B O 1
ATOM 1439 N N . VAL B 1 77 ? -7.316 -11.531 -6.227 1 97.44 77 VAL B N 1
ATOM 1440 C CA . VAL B 1 77 ? -7.227 -10.328 -7.051 1 97.44 77 VAL B CA 1
ATOM 1441 C C . VAL B 1 77 ? -8.438 -9.43 -6.793 1 97.44 77 VAL B C 1
ATOM 1443 O O . VAL B 1 77 ? -8.289 -8.211 -6.645 1 97.44 77 VAL B O 1
ATOM 1446 N N . LEU B 1 78 ? -9.609 -10 -6.723 1 98.06 78 LEU B N 1
ATOM 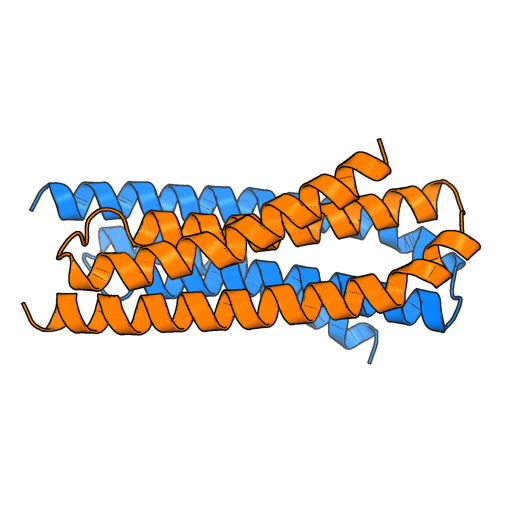1447 C CA . LEU B 1 78 ? -10.828 -9.234 -6.449 1 98.06 78 LEU B CA 1
ATOM 1448 C C . LEU B 1 78 ? -10.773 -8.617 -5.059 1 98.06 78 LEU B C 1
ATOM 1450 O O . LEU B 1 78 ? -11.055 -7.426 -4.895 1 98.06 78 LEU B O 1
ATOM 1454 N N . ALA B 1 79 ? -10.438 -9.398 -4.113 1 97.56 79 ALA B N 1
ATOM 1455 C CA . ALA B 1 79 ? -10.352 -8.922 -2.734 1 97.56 79 ALA B CA 1
ATOM 1456 C C . ALA B 1 79 ? -9.312 -7.809 -2.607 1 97.56 79 ALA B C 1
ATOM 1458 O O . ALA B 1 79 ? -9.547 -6.809 -1.931 1 97.56 79 ALA B O 1
ATOM 1459 N N . ALA B 1 80 ? -8.148 -8 -3.23 1 98.19 80 ALA B N 1
ATOM 1460 C CA . ALA B 1 80 ? -7.078 -7.012 -3.176 1 98.19 80 ALA B CA 1
ATOM 1461 C C . ALA B 1 80 ? -7.508 -5.699 -3.828 1 98.19 80 ALA B C 1
ATOM 1463 O O . ALA B 1 80 ? -7.227 -4.617 -3.307 1 98.19 80 ALA B O 1
ATOM 1464 N N . ALA B 1 81 ? -8.188 -5.758 -4.977 1 98.31 81 ALA B N 1
ATOM 1465 C CA . ALA B 1 81 ? -8.656 -4.566 -5.676 1 98.31 81 ALA B CA 1
ATOM 1466 C C . ALA B 1 81 ? -9.68 -3.803 -4.836 1 98.31 81 ALA B C 1
ATOM 1468 O O . ALA B 1 81 ? -9.633 -2.574 -4.762 1 98.31 81 ALA B O 1
ATOM 1469 N N . VAL B 1 82 ? -10.578 -4.496 -4.254 1 98.44 82 VAL B N 1
ATOM 1470 C CA . VAL B 1 82 ? -11.594 -3.895 -3.4 1 98.44 82 VAL B CA 1
ATOM 1471 C C . VAL B 1 82 ? -10.938 -3.26 -2.178 1 98.44 82 VAL B C 1
ATOM 1473 O O . VAL B 1 82 ? -11.234 -2.115 -1.828 1 98.44 82 VAL B O 1
ATOM 1476 N N . LEU B 1 83 ? -10.023 -4.055 -1.537 1 98.44 83 LEU B N 1
ATOM 1477 C CA . LEU B 1 83 ? -9.297 -3.543 -0.381 1 98.44 83 LEU B CA 1
ATOM 1478 C C . LEU B 1 83 ? -8.57 -2.246 -0.726 1 98.44 83 LEU B C 1
ATOM 1480 O O . LEU B 1 83 ? -8.727 -1.237 -0.036 1 98.44 83 LEU B O 1
ATOM 1484 N N . LEU B 1 84 ? -7.797 -2.258 -1.758 1 98.69 84 LEU B N 1
ATOM 1485 C CA . LEU B 1 84 ? -7.004 -1.103 -2.164 1 98.69 84 LEU B CA 1
ATOM 1486 C C . LEU B 1 84 ? -7.906 0.073 -2.525 1 98.69 84 LEU B C 1
ATOM 1488 O O . LEU B 1 84 ? -7.684 1.196 -2.068 1 98.69 84 LEU B O 1
ATOM 1492 N N . GLY B 1 85 ? -8.938 -0.144 -3.352 1 98.69 85 GLY B N 1
ATOM 1493 C CA . GLY B 1 85 ? -9.844 0.911 -3.773 1 98.69 85 GLY B CA 1
ATOM 1494 C C . GLY B 1 85 ? -10.492 1.637 -2.611 1 98.69 85 GLY B C 1
ATOM 1495 O O . GLY B 1 85 ? -10.445 2.867 -2.533 1 98.69 85 GLY B O 1
ATOM 1496 N N . 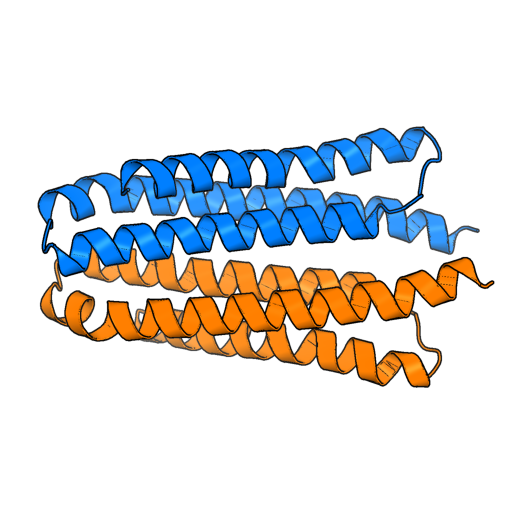PHE B 1 86 ? -11.102 0.897 -1.715 1 98.38 86 PHE B N 1
ATOM 1497 C CA . PHE B 1 86 ? -11.773 1.495 -0.567 1 98.38 86 PHE B CA 1
ATOM 1498 C C . PHE B 1 86 ? -10.773 2.199 0.34 1 98.38 86 PHE B C 1
ATOM 1500 O O . PHE B 1 86 ? -11.07 3.254 0.904 1 98.38 86 PHE B O 1
ATOM 1507 N N . THR B 1 87 ? -9.562 1.549 0.562 1 98.69 87 THR B N 1
ATOM 1508 C CA . THR B 1 87 ? -8.547 2.17 1.403 1 98.69 87 THR B CA 1
ATOM 1509 C C . THR B 1 87 ? -8.141 3.531 0.846 1 98.69 87 THR B C 1
ATOM 1511 O O . THR B 1 87 ? -8.078 4.516 1.585 1 98.69 87 THR B O 1
ATOM 1514 N N . ILE B 1 88 ? -7.883 3.609 -0.408 1 98.62 88 ILE B N 1
ATOM 1515 C CA . ILE B 1 88 ? -7.477 4.863 -1.037 1 98.62 88 ILE B CA 1
ATOM 1516 C C . ILE B 1 88 ? -8.602 5.883 -0.932 1 98.62 88 ILE B C 1
ATOM 1518 O O . ILE B 1 88 ? -8.367 7.043 -0.583 1 98.62 88 ILE B O 1
ATOM 1522 N N . ILE B 1 89 ? -9.812 5.492 -1.233 1 98.38 89 ILE B N 1
ATOM 1523 C CA . ILE B 1 89 ? -10.961 6.398 -1.197 1 98.38 89 ILE B CA 1
ATOM 1524 C C . ILE B 1 89 ? -11.141 6.949 0.216 1 98.38 89 ILE B C 1
ATOM 1526 O O . ILE B 1 89 ? -11.281 8.156 0.403 1 98.38 89 ILE B O 1
ATOM 1530 N N . LEU B 1 90 ? -11.117 6.121 1.21 1 98 90 LEU B N 1
ATOM 1531 C CA . LEU B 1 90 ? -11.305 6.539 2.596 1 98 90 LEU B CA 1
ATOM 1532 C C . LEU B 1 90 ? -10.188 7.484 3.033 1 98 90 LEU B C 1
ATOM 1534 O O . LEU B 1 90 ? -10.445 8.484 3.705 1 98 90 LEU B O 1
ATOM 1538 N N . ASN B 1 91 ? -8.992 7.191 2.709 1 97.88 91 ASN B N 1
ATOM 1539 C CA . ASN B 1 91 ? -7.879 8.047 3.111 1 97.88 91 ASN B CA 1
ATOM 1540 C C . ASN B 1 91 ? -7.867 9.359 2.332 1 97.88 91 ASN B C 1
ATOM 1542 O O . ASN B 1 91 ? -7.469 10.398 2.861 1 97.88 91 ASN B O 1
ATOM 1546 N N . ALA B 1 92 ? -8.367 9.266 1.083 1 97 92 ALA B N 1
ATOM 1547 C CA . ALA B 1 92 ? -8.539 10.508 0.333 1 97 92 ALA B CA 1
ATOM 1548 C C . ALA B 1 92 ? -9.57 11.414 0.998 1 97 92 ALA B C 1
ATOM 1550 O O . ALA B 1 92 ? -9.375 12.625 1.104 1 97 92 ALA B O 1
ATOM 1551 N N . LEU B 1 93 ? -10.656 10.82 1.367 1 95.81 93 LEU B N 1
ATOM 1552 C CA . LEU B 1 93 ? -11.68 11.578 2.08 1 95.81 93 LEU B CA 1
ATOM 1553 C C . LEU B 1 93 ? -11.109 12.188 3.359 1 95.81 93 LEU B C 1
ATOM 1555 O O . LEU B 1 93 ? -11.383 13.344 3.672 1 95.81 93 LEU B O 1
ATOM 1559 N N . THR B 1 94 ? -10.32 11.375 4.109 1 94.62 94 THR B N 1
ATOM 1560 C CA . THR B 1 94 ? -9.688 11.852 5.336 1 94.62 94 THR B CA 1
ATOM 1561 C C . THR B 1 94 ? -8.781 13.047 5.047 1 94.62 94 THR B C 1
ATOM 1563 O O . THR B 1 94 ? -8.828 14.047 5.762 1 94.62 94 THR B O 1
ATOM 1566 N N . LEU B 1 95 ? -8.016 12.93 4.027 1 93.12 95 LEU B N 1
ATOM 1567 C CA . LEU B 1 95 ? -7.102 13.992 3.629 1 93.12 95 LEU B CA 1
ATOM 1568 C C . LEU B 1 95 ? -7.867 15.273 3.295 1 93.12 95 LEU B C 1
ATOM 1570 O O . LEU B 1 95 ? -7.496 16.359 3.742 1 93.12 95 LEU B O 1
ATOM 1574 N N . ILE B 1 96 ? -8.945 15.172 2.52 1 92.69 96 ILE B N 1
ATOM 1575 C CA . ILE B 1 96 ? -9.742 16.312 2.088 1 92.69 96 ILE B CA 1
ATOM 1576 C C . ILE B 1 96 ? -10.367 17 3.303 1 92.69 96 ILE B C 1
ATOM 1578 O O . ILE B 1 96 ? -10.312 18.219 3.43 1 92.69 96 ILE B O 1
ATOM 1582 N N . VAL B 1 97 ? -10.883 16.25 4.203 1 90.5 97 VAL B N 1
ATOM 1583 C CA . VAL B 1 97 ? -11.594 16.781 5.363 1 90.5 97 VAL B CA 1
ATOM 1584 C C . VAL B 1 97 ? -10.617 17.516 6.281 1 90.5 97 VAL B C 1
ATOM 1586 O O . VAL B 1 97 ? -10.906 18.609 6.754 1 90.5 97 VAL B O 1
ATOM 1589 N N . TYR B 1 98 ? -9.383 17.031 6.496 1 88.38 98 TYR B N 1
ATOM 1590 C CA . TYR B 1 98 ? -8.438 17.578 7.461 1 88.38 98 TYR B CA 1
ATOM 1591 C C . TYR B 1 98 ? -7.617 18.703 6.844 1 88.38 98 TYR B C 1
ATOM 1593 O O . TYR B 1 98 ? -7.184 19.625 7.547 1 88.38 98 TYR B O 1
ATOM 1601 N N . ARG B 1 99 ? -7.363 18.625 5.68 1 83.81 99 ARG B N 1
ATOM 1602 C CA . ARG B 1 99 ? -6.617 19.703 5.031 1 83.81 99 ARG B CA 1
ATOM 1603 C C . ARG B 1 99 ? -7.461 20.969 4.926 1 83.81 99 ARG B C 1
ATOM 1605 O O . ARG B 1 99 ? -6.93 22.078 4.988 1 83.81 99 ARG B O 1
ATOM 1612 N N . ASN B 1 100 ? -8.703 20.938 4.605 1 78.19 100 ASN B N 1
ATOM 1613 C CA . ASN B 1 100 ? -9.594 22.078 4.543 1 78.19 100 ASN B CA 1
ATOM 1614 C C . ASN B 1 100 ? -9.719 22.781 5.898 1 78.19 100 ASN B C 1
ATOM 1616 O O . ASN B 1 100 ? -9.922 23.984 5.965 1 78.19 100 ASN B O 1
ATOM 1620 N N . LYS B 1 101 ? -9.484 22.078 6.93 1 70.19 101 LYS B N 1
ATOM 1621 C CA . LYS B 1 101 ? -9.602 22.703 8.25 1 70.19 101 LYS B CA 1
ATOM 1622 C C . LYS B 1 101 ? -8.312 23.422 8.641 1 70.19 101 LYS B C 1
ATOM 1624 O O . LYS B 1 101 ? -8.359 24.5 9.227 1 70.19 101 LYS B O 1
ATOM 1629 N N . THR B 1 102 ? -7.191 22.844 8.297 1 59.41 102 THR B N 1
ATOM 1630 C CA . THR B 1 102 ? -5.949 23.5 8.68 1 59.41 102 THR B CA 1
ATOM 1631 C C . THR B 1 102 ? -5.762 24.797 7.891 1 59.41 102 THR B C 1
ATOM 1633 O O . THR B 1 102 ? -5.105 25.719 8.359 1 59.41 102 THR B O 1
ATOM 1636 N N . ALA B 1 103 ? -6.387 24.922 6.691 1 58.31 103 ALA B N 1
ATOM 1637 C CA . ALA B 1 103 ? -6.297 26.109 5.859 1 58.31 103 ALA B CA 1
ATOM 1638 C C . ALA B 1 103 ? -7.215 27.219 6.383 1 58.31 103 ALA B C 1
ATOM 1640 O O . ALA B 1 103 ? -6.984 28.391 6.129 1 58.31 103 ALA B O 1
ATOM 1641 N N . ASN B 1 104 ? -8.195 26.859 7.078 1 51.12 104 ASN B N 1
ATOM 1642 C CA . ASN B 1 104 ? -9.18 27.844 7.523 1 51.12 104 ASN B CA 1
ATOM 1643 C C . ASN B 1 104 ? -8.828 28.406 8.898 1 51.12 104 ASN B C 1
ATOM 1645 O O . ASN B 1 104 ? -9.508 29.312 9.398 1 51.12 104 ASN B O 1
ATOM 1649 N N . TYR B 1 105 ? -7.762 27.938 9.539 1 44.84 105 TYR B N 1
ATOM 1650 C CA . TYR B 1 105 ? -7.383 28.609 10.781 1 44.84 105 TYR B CA 1
ATOM 1651 C C . TYR B 1 105 ? -6.121 29.438 10.586 1 44.84 105 TYR B C 1
ATOM 1653 O O . TYR B 1 105 ? -5.242 29.062 9.805 1 44.84 105 TYR B O 1
#

Secondary structure (DSSP, 8-state):
-HHHHHHHHHHHHHHHHHHHHHHHHHHTTT--TTHHHHHHHHHHHHHHHHHHHHHHHHHHHHTT-HHHHHHHHHHHHHHHHHHHHHHHHHHHHHHHHHHHHHHT-/-HHHHHHHHHHHHHHHHHHHHHHHHHHTTT--TTHHHHHHHHHHHHHHHHHHHHHHHHHHHHTT-HHHHHHHHHHHHHHHHHHHHHHHHHHHHHHHHHHHHHHH-